Protein 6E0K (pdb70)

Nearest PDB structures (foldseek):
  6e0l-assembly1_A  TM=9.953E-01  e=1.368E-58  Rhodothermus marinus SG0.5JP17-172
  7x4t-assembly2_A  TM=8.464E-01  e=1.627E-25  Legionella pneumophila
  7x4q-assembly1_A  TM=8.504E-01  e=5.720E-25  Legionella pneumophila
  7x4f-assembly1_A  TM=8.899E-01  e=1.054E-23  Legionella pneumophila
  7x4q-assembly2_B  TM=8.382E-01  e=1.348E-24  Legionella pneumophila

InterPro domains:
  IPR002934 Polymerase, nucleotidyl transferase domain [PF01909] (35-72)
  IPR006116 2-5OAS/ClassI-CCAase, nucleotidyltransferase domain [cd05400] (17-174)
  IPR043519 Nucleotidyltransferase superfamily [G3DSA:3.30.460.10] (14-149)
  IPR043519 Nucleotidyltransferase superfamily [SSF81301] (18-76)
  IPR058909 cGAS/DncV-like nucleotidyltransferase, C-terminal helical domain [PF26305] (173-283)

Organism: Rhodothermus marinus (strain SG0.5JP17-172) (NCBI:txid762570)

Foldseek 3Di:
DDDQVLLLLLLDFADCPLLVVVQVVLVVLQVVADDDQARWDKDFFPCSLQRQHRHHADATEMETEGESDEAEDDDPVQCVVVVHDDDPQDLVNQVVRSQVSLCVRQNPVQWDDDQQFIWGPDPRHIYTYGRWYKYWYADDDHDDPPHTQIWIWDAGVVVRDIDTDRRVLLNVLSVVLCVVLVNQLSSLLSSLVSVVVVVVVVPPDPVLDPSQLSSQLQSPFDSVLGDDGSVSNLCSSLVDSVVDDQQQRAGSSRPHRQDDDDPVHDHVVSVVSSSVSSVCVVVVPPDDDDDPVVD

Solvent-accessible surface area: 15587 Å² total; per-residue (Å²): 84,0,59,59,66,29,0,71,124,21,5,94,71,13,75,28,97,56,1,121,79,0,27,81,13,0,103,30,1,2,71,164,45,188,33,69,96,27,118,9,56,10,25,13,39,28,28,14,70,3,42,0,2,40,145,28,82,45,74,0,49,0,0,0,1,0,56,67,32,46,57,39,71,15,80,65,74,26,81,159,136,41,62,53,141,182,38,109,17,62,23,99,59,0,27,31,10,0,37,122,2,0,42,110,95,34,28,77,99,86,19,121,156,30,190,80,14,0,69,0,57,18,124,101,18,42,3,29,0,13,3,0,3,13,32,42,62,11,38,103,122,178,117,75,98,118,68,64,70,53,5,0,1,8,58,0,92,75,82,113,76,116,17,48,50,12,13,73,33,16,81,101,34,0,32,55,20,24,126,135,5,125,116,56,0,11,27,0,0,25,0,0,5,30,0,23,37,66,23,32,138,121,67,18,38,152,63,0,1,50,45,93,30,0,8,0,0,0,59,38,1,49,56,100,62,11,20,67,52,19,74,85,0,3,36,43,0,4,58,69,0,85,179,15,102,1,58,174,15,101,4,0,5,34,32,55,65,0,18,29,172,140,117,86,41,13,44,67,117,72,0,68,44,0,3,121,69,0,39,96,14,38,87,29,68,81,118,77,101,102,102,132,146,143,193

Radius of gyration: 21.85 Å; Cα contacts (8 Å, |Δi|>4): 453; chains: 1; bounding box: 70×42×57 Å

Structure (mmCIF, N/CA/C/O backbone):
data_6E0K
#
_entry.id   6E0K
#
_cell.length_a   52.530
_cell.length_b   66.330
_cell.length_c   89.213
_cell.angle_alpha   90.00
_cell.angle_beta   90.00
_cell.angle_gamma   90.00
#
_symmetry.space_group_name_H-M   'P 21 21 21'
#
loop_
_entity.id
_entity.type
_entity.pdbx_description
1 polymer 'cGAS/DncV-like nucleotidyltransferase in E. coli homolog'
2 water water
#
loop_
_atom_site.group_PDB
_atom_site.id
_atom_site.type_symbol
_atom_site.label_atom_id
_atom_site.label_alt_id
_atom_site.label_comp_id
_atom_site.label_asym_id
_atom_site.label_entity_id
_atom_site.label_seq_id
_atom_site.pdbx_PDB_ins_code
_atom_site.Cartn_x
_atom_site.Cartn_y
_atom_site.Cartn_z
_atom_site.occupancy
_atom_site.B_iso_or_equiv
_atom_site.auth_seq_id
_atom_site.auth_comp_id
_atom_site.auth_asym_id
_atom_site.auth_atom_id
_atom_site.pdbx_PDB_model_num
ATOM 1 N N . PRO A 1 2 ? -2.330 23.671 39.626 1.00 20.98 2 PRO A N 1
ATOM 2 C CA . PRO A 1 2 ? -0.986 23.262 40.042 1.00 17.32 2 PRO A CA 1
ATOM 3 C C . PRO A 1 2 ? 0.107 24.002 39.284 1.00 18.23 2 PRO A C 1
ATOM 4 O O . PRO A 1 2 ? -0.179 24.544 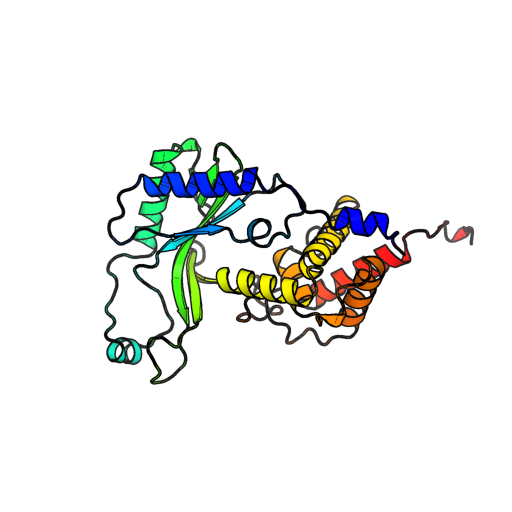38.217 1.00 21.18 2 PRO A O 1
ATOM 8 N N . VAL A 1 3 ? 1.322 24.029 39.830 1.00 17.73 3 VAL A N 1
ATOM 9 C CA . VAL A 1 3 ? 2.462 24.657 39.163 1.00 19.13 3 VAL A CA 1
ATOM 10 C C . VAL A 1 3 ? 3.198 23.603 38.345 1.00 19.69 3 VAL A C 1
ATOM 11 O O . VAL A 1 3 ? 3.496 22.516 38.863 1.00 19.91 3 VAL A O 1
ATOM 15 N N . PRO A 1 4 ? 3.506 23.881 37.076 1.00 18.13 4 PRO A N 1
ATOM 16 C CA . PRO A 1 4 ? 4.262 22.924 36.259 1.00 17.92 4 PRO A CA 1
ATOM 17 C C . PRO A 1 4 ? 5.583 22.528 36.903 1.00 17.86 4 PRO A C 1
ATOM 18 O O . PRO A 1 4 ? 6.261 23.336 37.546 1.00 17.88 4 PRO A O 1
ATOM 22 N N . GLU A 1 5 ? 5.958 21.263 36.690 1.00 17.65 5 GLU A N 1
ATOM 23 C CA . GLU A 1 5 ? 7.197 20.745 37.265 1.00 17.96 5 GLU A CA 1
ATOM 24 C C . GLU A 1 5 ? 8.403 21.560 36.817 1.00 17.09 5 GLU A C 1
ATOM 25 O O . GLU A 1 5 ? 9.296 21.851 37.625 1.00 16.20 5 GLU A O 1
ATOM 31 N N . SER A 1 6 ? 8.447 21.937 35.533 1.00 19.91 6 SER A N 1
ATOM 32 C CA . SER A 1 6 ? 9.583 22.696 35.020 1.00 19.30 6 SER A CA 1
ATOM 33 C C . SER A 1 6 ? 9.708 24.057 35.686 1.00 16.52 6 SER A C 1
ATOM 34 O O . SER A 1 6 ? 10.823 24.580 35.821 1.00 17.91 6 SER A O 1
ATOM 37 N N . GLN A 1 7 ? 8.584 24.671 36.057 1.00 16.09 7 GLN A N 1
ATOM 38 C CA . GLN A 1 7 ? 8.644 25.930 36.787 1.00 15.35 7 GLN A CA 1
ATOM 39 C C . GLN A 1 7 ? 9.201 25.720 38.187 1.00 16.26 7 GLN A C 1
ATOM 40 O O . GLN A 1 7 ? 10.054 26.488 38.643 1.00 15.52 7 GLN A O 1
ATOM 46 N N . LEU A 1 8 ? 8.724 24.692 38.888 1.00 14.44 8 LEU A N 1
ATOM 47 C CA . LEU A 1 8 ? 9.267 24.406 40.209 1.00 12.23 8 LEU A CA 1
ATOM 48 C C . LEU A 1 8 ? 10.747 24.064 40.127 1.00 15.17 8 LEU A C 1
ATOM 49 O O . LEU A 1 8 ? 11.533 24.482 40.985 1.00 13.43 8 LEU A O 1
ATOM 54 N N . GLU A 1 9 ? 11.149 23.326 39.089 1.00 14.82 9 GLU A N 1
ATOM 55 C CA . GLU A 1 9 ? 12.559 22.966 38.959 1.00 16.26 9 GLU A CA 1
ATOM 56 C C . GLU A 1 9 ? 13.423 24.201 38.727 1.00 16.15 9 GLU A C 1
ATOM 57 O O . GLU A 1 9 ? 14.508 24.319 39.306 1.00 13.77 9 GLU A O 1
ATOM 63 N N . ARG A 1 10 ? 12.963 25.139 37.894 1.00 15.37 10 ARG A N 1
ATOM 64 C CA . ARG A 1 10 ? 13.700 26.392 37.732 1.00 15.79 10 ARG A CA 1
ATOM 65 C C . ARG A 1 10 ? 13.832 27.132 39.059 1.00 15.01 10 ARG A C 1
ATOM 66 O O . ARG A 1 10 ? 14.904 27.659 39.391 1.00 16.27 10 ARG A O 1
ATOM 74 N N . TRP A 1 11 ? 12.747 27.181 39.834 1.00 13.18 11 TRP A N 1
ATOM 75 C CA . TRP A 1 11 ? 12.796 27.835 41.132 1.00 13.53 11 TRP A CA 1
ATOM 76 C C . TRP A 1 11 ? 13.748 27.138 42.096 1.00 13.72 11 TRP A C 1
ATOM 77 O O . TRP A 1 11 ? 14.237 27.777 43.036 1.00 14.16 11 TRP A O 1
ATOM 88 N N . SER A 1 12 ? 14.042 25.852 41.879 1.00 12.44 12 SER A N 1
ATOM 89 C CA . SER A 1 12 ? 14.971 25.146 42.755 1.00 12.65 12 SER A CA 1
ATOM 90 C C . SER A 1 12 ? 16.437 25.464 42.471 1.00 15.14 12 SER A C 1
ATOM 91 O O . SER A 1 12 ? 17.299 25.009 43.231 1.00 12.73 12 SER A O 1
ATOM 94 N N . HIS A 1 13 ? 16.748 26.204 41.407 1.00 12.71 13 HIS A N 1
ATOM 95 C CA . HIS A 1 13 ? 18.152 26.431 41.071 1.00 13.71 13 HIS A CA 1
ATOM 96 C C . HIS A 1 13 ? 18.868 27.264 42.129 1.00 13.20 13 HIS A C 1
ATOM 97 O O . HIS A 1 13 ? 18.303 28.179 42.728 1.00 15.29 13 HIS A O 1
ATOM 104 N N . GLN A 1 14 ? 20.147 26.961 42.313 1.00 12.74 14 GLN A N 1
ATOM 105 C CA . GLN A 1 14 ? 20.999 27.729 43.203 1.00 14.75 14 GLN A CA 1
ATOM 106 C C . GLN A 1 14 ? 21.688 28.849 42.434 1.00 14.64 14 GLN A C 1
ATOM 107 O O . GLN A 1 14 ? 22.117 28.663 41.292 1.00 16.35 14 GLN A O 1
ATOM 113 N N . GLY A 1 15 ? 21.782 30.017 43.060 1.00 13.10 15 GLY A N 1
ATOM 114 C CA . GLY A 1 15 ? 22.633 31.061 42.528 1.00 13.28 15 GLY A CA 1
ATOM 115 C C . GLY A 1 15 ? 24.099 30.664 42.555 1.00 14.34 15 GLY A C 1
ATOM 116 O O . GLY A 1 15 ? 24.533 29.768 43.294 1.00 15.60 15 GLY A O 1
ATOM 117 N N . ALA A 1 16 ? 24.881 31.348 41.728 1.00 15.95 16 ALA A N 1
ATOM 118 C CA . ALA A 1 16 ? 26.310 31.082 41.701 1.00 13.58 16 ALA A CA 1
ATOM 119 C C . ALA A 1 16 ? 26.932 31.419 43.050 1.00 14.78 16 ALA A C 1
ATOM 120 O O . ALA A 1 16 ? 26.471 32.317 43.759 1.00 17.75 16 ALA A O 1
ATOM 122 N N . THR A 1 17 ? 27.994 30.689 43.403 1.00 13.91 17 THR A N 1
ATOM 123 C CA . THR A 1 17 ? 28.672 30.901 44.679 1.00 11.85 17 THR A CA 1
ATOM 124 C C . THR A 1 17 ? 30.137 31.281 44.544 1.00 11.67 17 THR A C 1
ATOM 125 O O . THR A 1 17 ? 30.792 31.475 45.571 1.00 14.77 17 THR A O 1
ATOM 129 N N . THR A 1 18 ? 30.673 31.380 43.324 1.00 13.08 18 THR A N 1
ATOM 130 C CA . THR A 1 18 ? 32.103 31.638 43.156 1.00 12.58 18 THR A CA 1
ATOM 131 C C . THR A 1 18 ? 32.506 32.969 43.774 1.00 14.86 18 THR A C 1
ATOM 132 O O . THR A 1 18 ? 33.516 33.063 44.480 1.00 15.24 18 THR A O 1
ATOM 136 N N . THR A 1 19 ? 31.726 34.015 43.520 1.00 12.60 19 THR A N 1
ATOM 137 C CA . THR A 1 19 ? 32.089 35.331 44.021 1.00 11.72 19 THR A CA 1
ATOM 138 C C . THR A 1 19 ? 31.927 35.408 45.537 1.00 13.89 19 THR A C 1
ATOM 139 O O . THR A 1 19 ? 32.735 36.063 46.215 1.00 13.79 19 THR A O 1
ATOM 143 N N . ALA A 1 20 ? 30.928 34.711 46.096 1.00 12.29 20 ALA A N 1
ATOM 144 C CA . ALA A 1 20 ? 30.778 34.664 47.549 1.00 10.64 20 ALA A CA 1
ATOM 145 C C . ALA A 1 20 ? 31.951 33.946 48.203 1.00 13.19 20 ALA A C 1
ATOM 146 O O . ALA A 1 20 ? 32.468 34.395 49.233 1.00 12.88 20 ALA A O 1
ATOM 148 N N . LYS A 1 21 ? 32.406 32.844 47.604 1.00 13.05 21 LYS A N 1
ATOM 149 C CA . LYS A 1 21 ? 33.567 32.147 48.148 1.00 12.89 21 LYS A CA 1
ATOM 150 C C . LYS A 1 21 ? 34.812 33.029 48.119 1.00 11.97 21 LYS A C 1
ATOM 151 O O . LYS A 1 21 ? 35.582 33.054 49.084 1.00 13.51 21 LYS A O 1
ATOM 157 N N . LYS A 1 22 ? 35.002 33.793 47.047 1.00 12.12 22 LYS A N 1
ATOM 158 C CA . LYS A 1 22 ? 36.152 34.691 46.987 1.00 11.39 22 LYS A CA 1
ATOM 159 C C . LYS A 1 22 ? 36.029 35.822 47.991 1.00 13.37 22 LYS A C 1
ATOM 160 O O . LYS A 1 22 ? 37.052 36.311 48.491 1.00 12.18 22 LYS A O 1
ATOM 166 N N . THR A 1 23 ? 34.800 36.256 48.289 1.00 11.80 23 THR A N 1
ATOM 167 C CA . THR A 1 23 ? 34.603 37.256 49.337 1.00 10.94 23 THR A CA 1
ATOM 168 C C . THR A 1 23 ? 35.074 36.715 50.677 1.00 14.71 23 THR A C 1
ATOM 169 O O . THR A 1 23 ? 35.782 37.395 51.434 1.00 11.67 23 THR A O 1
ATOM 173 N N . HIS A 1 24 ? 34.694 35.474 50.977 1.00 14.04 24 HIS A N 1
ATOM 174 C CA . HIS A 1 24 ? 35.160 34.798 52.184 1.00 14.23 24 HIS A CA 1
ATOM 175 C C . HIS A 1 24 ? 36.687 34.734 52.224 1.00 13.17 24 HIS A C 1
ATOM 176 O O . HIS A 1 24 ? 37.320 35.094 53.234 1.00 13.69 24 HIS A O 1
ATOM 183 N N . GLU A 1 25 ? 37.297 34.301 51.117 1.00 12.69 25 GLU A N 1
ATOM 184 C CA . GLU A 1 25 ? 38.750 34.186 51.064 1.00 13.22 25 GLU A CA 1
ATOM 185 C C . GLU A 1 25 ? 39.411 35.547 51.204 1.00 13.77 25 GLU A C 1
ATOM 186 O O . GLU A 1 25 ? 40.478 35.657 51.810 1.00 14.02 25 GLU A O 1
ATOM 192 N N . SER A 1 26 ? 38.768 36.598 50.690 1.00 11.60 26 SER A N 1
ATOM 193 C CA . SER A 1 26 ? 39.306 37.950 50.848 1.00 13.05 26 SER A CA 1
ATOM 194 C C . SER A 1 26 ? 39.327 38.389 52.311 1.00 11.65 26 SER A C 1
ATOM 195 O O . SER A 1 26 ? 40.348 38.893 52.796 1.00 13.21 26 SER A O 1
ATOM 198 N N . ILE A 1 27 ? 38.202 38.241 53.023 1.00 11.32 27 ILE A N 1
ATOM 199 C CA . ILE A 1 27 ? 38.181 38.577 54.449 1.00 11.31 27 ILE A CA 1
ATOM 200 C C . ILE A 1 27 ? 39.243 37.781 55.199 1.00 13.09 27 ILE A C 1
ATOM 201 O O . ILE A 1 27 ? 39.967 38.323 56.049 1.00 13.51 27 ILE A O 1
ATOM 206 N N . ARG A 1 28 ? 39.347 36.482 54.902 1.00 12.19 28 ARG A N 1
ATOM 207 C CA . ARG A 1 28 ? 40.349 35.652 55.566 1.00 12.17 28 ARG A CA 1
ATOM 208 C C . ARG A 1 28 ? 41.750 36.179 55.305 1.00 12.58 28 ARG A C 1
ATOM 209 O O . ARG A 1 28 ? 42.585 36.239 56.215 1.00 13.39 28 ARG A O 1
ATOM 217 N N . ALA A 1 29 ? 42.028 36.574 54.062 1.00 12.77 29 ALA A N 1
ATOM 218 C CA . ALA A 1 29 ? 43.352 37.077 53.736 1.00 13.49 29 ALA A CA 1
ATOM 219 C C . ALA A 1 29 ? 43.644 38.391 54.453 1.00 13.07 29 ALA A C 1
ATOM 220 O O . ALA A 1 29 ? 44.781 38.639 54.868 1.00 14.69 29 ALA A O 1
ATOM 222 N N . ALA A 1 30 ? 42.629 39.247 54.605 1.00 14.57 30 ALA A N 1
ATOM 223 C CA . ALA A 1 30 ? 42.809 40.486 55.355 1.00 15.81 30 ALA A CA 1
ATOM 224 C C . ALA A 1 30 ? 43.217 40.190 56.795 1.00 13.06 30 ALA A C 1
ATOM 225 O O . ALA A 1 30 ? 44.140 40.807 57.341 1.00 17.58 30 ALA A O 1
ATOM 227 N N . LEU A 1 31 ? 42.548 39.228 57.423 1.00 13.13 31 LEU A N 1
ATOM 228 C CA . LEU A 1 31 ? 42.857 38.938 58.820 1.00 14.32 31 LEU A CA 1
ATOM 229 C C . LEU A 1 31 ? 44.196 38.224 58.970 1.00 16.26 31 LEU A C 1
ATOM 230 O O . LEU A 1 31 ? 44.861 38.370 60.007 1.00 15.97 31 LEU A O 1
ATOM 235 N N . ASP A 1 32 ? 44.620 37.473 57.947 1.00 14.47 32 ASP A N 1
ATOM 236 C CA . ASP A 1 32 ? 45.928 36.820 57.999 1.00 14.38 32 ASP A CA 1
ATOM 237 C C . ASP A 1 32 ? 47.063 37.829 58.080 1.00 16.99 32 ASP A C 1
ATOM 238 O O . ASP A 1 32 ? 48.147 37.505 58.585 1.00 20.55 32 ASP A O 1
ATOM 243 N N . ARG A 1 33 ? 46.854 39.045 57.578 1.00 16.52 33 ARG A N 1
ATOM 244 C CA . ARG A 1 33 ? 47.918 40.043 57.582 1.00 18.80 33 ARG A CA 1
ATOM 245 C C . ARG A 1 33 ? 48.086 40.763 58.916 1.00 21.65 33 ARG A C 1
ATOM 246 O O . ARG A 1 33 ? 49.100 41.443 59.108 1.00 25.38 33 ARG A O 1
ATOM 254 N N . TYR A 1 34 ? 47.155 40.601 59.845 1.00 19.52 34 TYR A N 1
ATOM 255 C CA . TYR A 1 34 ? 47.167 41.306 61.116 1.00 16.53 34 TYR A CA 1
ATOM 256 C C . TYR A 1 34 ? 47.909 40.496 62.175 1.00 20.28 34 TYR A C 1
ATOM 257 O O . TYR A 1 34 ? 47.955 39.263 62.122 1.00 24.29 34 TYR A O 1
ATOM 266 N N . LYS A 1 35 ? 48.504 41.200 63.138 1.00 20.99 35 LYS A N 1
ATOM 267 C CA . LYS A 1 35 ? 49.189 40.548 64.250 1.00 24.88 35 LYS A CA 1
ATOM 268 C C . LYS A 1 35 ? 48.212 40.456 65.417 1.00 26.62 35 LYS A C 1
ATOM 269 O O . LYS A 1 35 ? 47.842 41.474 66.012 1.00 27.78 35 LYS A O 1
ATOM 275 N N . TRP A 1 36 ? 47.803 39.236 65.747 1.00 20.94 36 TRP A N 1
ATOM 276 C CA . TRP A 1 36 ? 46.747 39.026 66.730 1.00 20.30 36 TRP A CA 1
ATOM 277 C C . TRP A 1 36 ? 47.340 38.905 68.125 1.00 24.74 36 TRP A C 1
ATOM 278 O O . TRP A 1 36 ? 48.200 38.043 68.349 1.00 26.45 36 TRP A O 1
ATOM 289 N N . PRO A 1 37 ? 46.925 39.726 69.074 1.00 24.73 37 PRO A N 1
ATOM 290 C CA . PRO A 1 37 ? 47.585 39.696 70.384 1.00 22.94 37 PRO A CA 1
ATOM 291 C C . PRO A 1 37 ? 47.160 38.523 71.255 1.00 26.12 37 PRO A C 1
ATOM 292 O O . PRO A 1 37 ? 47.909 38.119 72.150 1.00 30.90 37 PRO A O 1
ATOM 296 N N . LYS A 1 38 ? 45.974 37.968 71.023 1.00 23.54 38 LYS A N 1
ATOM 297 C CA . LYS A 1 38 ? 45.425 36.989 71.959 1.00 23.55 38 LYS A CA 1
ATOM 298 C C . LYS A 1 38 ? 44.690 35.888 71.218 1.00 24.64 38 LYS A C 1
ATOM 299 O O . LYS A 1 38 ? 43.650 35.398 71.666 1.00 34.61 38 LYS A O 1
ATOM 305 N N . GLY A 1 39 ? 45.215 35.476 70.081 1.00 20.94 39 GLY A N 1
ATOM 306 C CA . GLY A 1 39 ? 44.537 34.412 69.371 1.00 23.41 39 GLY A CA 1
ATOM 307 C C . GLY A 1 39 ? 44.054 34.905 68.022 1.00 18.88 39 GLY A C 1
ATOM 308 O O . GLY A 1 39 ? 43.488 35.999 67.892 1.00 17.31 39 GLY A O 1
ATOM 309 N N . LYS A 1 40 ? 44.268 34.104 67.028 1.00 20.40 40 LYS A N 1
ATOM 310 C CA . LYS A 1 40 ? 43.826 34.428 65.684 1.00 20.34 40 LYS A CA 1
ATOM 311 C C . LYS A 1 40 ? 42.435 33.854 65.454 1.00 17.13 40 LYS A C 1
ATOM 312 O O . LYS A 1 40 ? 42.222 32.660 65.693 1.00 18.92 40 LYS A O 1
ATOM 318 N N . PRO A 1 41 ? 41.466 34.647 65.013 1.00 15.80 41 PRO A N 1
ATOM 319 C CA . PRO A 1 41 ? 40.104 34.131 64.882 1.00 14.71 41 PRO A CA 1
ATOM 320 C C . PRO A 1 41 ? 39.948 33.258 63.650 1.00 14.57 41 PRO A C 1
ATOM 321 O O . PRO A 1 41 ? 40.730 33.321 62.696 1.00 17.45 41 PRO A O 1
ATOM 325 N N . GLU A 1 42 ? 38.918 32.423 63.688 1.00 15.01 42 GLU A N 1
ATOM 326 C CA . GLU A 1 42 ? 38.546 31.707 62.478 1.00 16.02 42 GLU A CA 1
ATOM 327 C C . GLU A 1 42 ? 37.557 32.543 61.681 1.00 16.61 42 GLU A C 1
ATOM 328 O O . GLU A 1 42 ? 36.873 33.426 62.213 1.00 15.78 42 GLU A O 1
ATOM 334 N N . VAL A 1 43 ? 37.508 32.279 60.378 1.00 14.77 43 VAL A N 1
ATOM 335 C CA . VAL A 1 43 ? 36.649 33.013 59.467 1.00 13.01 43 VAL A CA 1
ATOM 336 C C . VAL A 1 43 ? 35.867 31.981 58.678 1.00 15.27 43 VAL A C 1
ATOM 337 O O . VAL A 1 43 ? 36.466 31.148 57.984 1.00 16.69 43 VAL A O 1
ATOM 341 N N . TYR A 1 44 ? 34.543 32.017 58.787 1.00 13.13 44 TYR A N 1
ATOM 342 C CA . TYR A 1 44 ? 33.721 31.072 58.051 1.00 12.39 44 TYR A CA 1
ATOM 343 C C . TYR A 1 44 ? 32.439 31.746 57.589 1.00 14.59 44 TYR A C 1
ATOM 344 O O . TYR A 1 44 ? 32.085 32.838 58.036 1.00 14.37 44 TYR A O 1
ATOM 353 N N . LEU A 1 45 ? 31.758 31.103 56.637 1.00 14.70 45 LEU A N 1
ATOM 354 C CA . LEU A 1 45 ? 30.509 31.641 56.135 1.00 14.20 45 LEU A CA 1
ATOM 355 C C . LEU A 1 45 ? 29.331 31.073 56.897 1.00 13.52 45 LEU A C 1
ATOM 356 O O . LEU A 1 45 ? 29.378 29.951 57.400 1.00 14.98 45 LEU A O 1
ATOM 361 N N . GLN A 1 46 ? 28.264 31.858 56.956 1.00 13.93 46 GLN A N 1
ATOM 362 C CA . GLN A 1 46 ? 26.980 31.361 57.412 1.00 17.83 46 GLN A CA 1
ATOM 363 C C . GLN A 1 46 ? 25.942 31.807 56.396 1.00 15.83 46 GLN A C 1
ATOM 364 O O . GLN A 1 46 ? 26.295 32.305 55.312 1.00 16.68 46 GLN A O 1
ATOM 370 N N . GLY A 1 47 ? 24.665 31.616 56.714 1.00 17.69 47 GLY A N 1
ATOM 371 C CA . GLY A 1 47 ? 23.689 32.175 55.801 1.00 16.86 47 GLY A CA 1
ATOM 372 C C . GLY A 1 47 ? 23.510 31.331 54.553 1.00 12.45 47 GLY A C 1
ATOM 373 O O . GLY A 1 47 ? 23.958 30.187 54.457 1.00 14.26 47 GLY A O 1
ATOM 374 N N . SER A 1 48 ? 22.856 31.945 53.570 1.00 13.02 48 SER A N 1
ATOM 375 C CA . SER A 1 48 ? 22.379 31.182 52.421 1.00 10.94 48 SER A CA 1
ATOM 376 C C . SER A 1 48 ? 23.532 30.588 51.616 1.00 14.08 48 SER A C 1
ATOM 377 O O . SER A 1 48 ? 23.460 29.430 51.191 1.00 12.61 48 SER A O 1
ATOM 380 N N . TYR A 1 49 ? 24.615 31.344 51.405 1.00 13.41 49 TYR A N 1
ATOM 381 C CA . TYR A 1 49 ? 25.704 30.793 50.600 1.00 12.68 49 TYR A CA 1
ATOM 382 C C . TYR A 1 49 ? 26.318 29.571 51.276 1.00 11.82 49 TYR A C 1
ATOM 383 O O . TYR A 1 49 ? 26.586 28.550 50.631 1.00 14.55 49 TYR A O 1
ATOM 392 N N . LYS A 1 50 ? 26.557 29.667 52.586 1.00 12.38 50 LYS A N 1
ATOM 393 C CA . LYS A 1 50 ? 27.123 28.545 53.319 1.00 12.13 50 LYS A CA 1
ATOM 394 C C . LYS A 1 50 ? 26.225 27.329 53.225 1.00 12.24 50 LYS A C 1
ATOM 395 O O . LYS A 1 50 ? 26.703 26.197 53.055 1.00 13.41 50 LYS A O 1
ATOM 401 N N . ASN A 1 51 ? 24.922 27.545 53.327 1.00 11.00 51 ASN A N 1
ATOM 402 C CA . ASN A 1 51 ? 23.973 26.449 53.415 1.00 12.95 51 ASN A CA 1
ATOM 403 C C . ASN A 1 51 ? 23.440 26.029 52.063 1.00 13.49 51 ASN A C 1
ATOM 404 O O . ASN A 1 51 ? 22.532 25.189 52.002 1.00 13.96 51 ASN A O 1
ATOM 409 N N . SER A 1 52 ? 24.021 26.566 50.985 1.00 12.26 52 SER A N 1
ATOM 410 C CA . SER A 1 52 ? 23.636 26.250 49.612 1.00 12.16 52 SER A CA 1
ATOM 411 C C . SER A 1 52 ? 22.171 26.543 49.350 1.00 15.64 52 SER A C 1
ATOM 412 O O . SER A 1 52 ? 21.551 25.894 48.510 1.00 13.48 52 SER A O 1
ATOM 415 N N . THR A 1 53 ? 21.603 27.530 50.034 1.00 11.71 53 THR A N 1
ATOM 416 C CA . THR A 1 53 ? 20.219 27.908 49.790 1.00 12.79 53 THR A CA 1
ATOM 417 C C . THR A 1 53 ? 20.095 29.281 49.155 1.00 12.64 53 THR A C 1
ATOM 418 O O . THR A 1 53 ? 18.985 29.819 49.086 1.00 13.15 53 THR A O 1
ATOM 422 N N . ASN A 1 54 ? 21.191 29.844 48.644 1.00 11.38 54 ASN A N 1
ATOM 423 C CA . ASN A 1 54 ? 21.116 31.135 47.969 1.00 12.97 54 ASN A CA 1
ATOM 424 C C . ASN A 1 54 ? 20.398 31.007 46.623 1.00 12.76 54 ASN A C 1
ATOM 425 O O . ASN A 1 54 ? 20.692 30.106 45.828 1.00 12.33 54 ASN A O 1
ATOM 430 N N . ILE A 1 55 ? 19.424 31.889 46.384 1.00 11.70 55 ILE A N 1
ATOM 431 C CA . ILE A 1 55 ? 18.713 31.884 45.104 1.00 11.94 55 ILE A CA 1
ATOM 432 C C . ILE A 1 55 ? 19.273 32.907 44.129 1.00 12.92 55 ILE A C 1
ATOM 433 O O . ILE A 1 55 ? 18.888 32.899 42.947 1.00 16.14 55 ILE A O 1
ATOM 438 N N . ARG A 1 56 ? 20.186 33.770 44.572 1.00 14.94 56 ARG A N 1
ATOM 439 C CA . ARG A 1 56 ? 20.917 34.670 43.690 1.00 15.32 56 ARG A CA 1
ATOM 440 C C . ARG A 1 56 ? 22.410 34.479 43.910 1.00 13.34 56 ARG A C 1
ATOM 441 O O . ARG A 1 56 ? 22.847 33.835 44.872 1.00 15.28 56 ARG A O 1
ATOM 449 N N . GLY A 1 57 ? 23.195 35.067 43.009 1.00 15.68 57 GLY A N 1
ATOM 450 C CA . GLY A 1 57 ? 24.635 35.087 43.160 1.00 13.94 57 GLY A CA 1
ATOM 451 C C . GLY A 1 57 ? 25.198 36.430 43.542 1.00 15.19 57 GLY A C 1
ATOM 452 O O . GLY A 1 57 ? 26.434 36.575 43.575 1.00 16.81 57 GLY A O 1
ATOM 453 N N . ASP A 1 58 ? 24.364 37.429 43.826 1.00 16.03 58 ASP A N 1
ATOM 454 C CA . ASP A 1 58 ? 24.825 38.793 44.053 1.00 17.11 58 ASP A CA 1
ATOM 455 C C . ASP A 1 58 ? 24.359 39.358 45.387 1.00 18.78 58 ASP A C 1
ATOM 456 O O . ASP A 1 58 ? 24.453 40.575 45.601 1.00 19.77 58 ASP A O 1
ATOM 461 N N . SER A 1 59 ? 23.873 38.517 46.292 1.00 16.02 59 SER A N 1
ATOM 462 C CA . SER A 1 59 ? 23.482 39.020 47.597 1.00 17.69 59 SER A CA 1
ATOM 463 C C . SER A 1 59 ? 24.711 39.167 48.487 1.00 15.95 59 SER A C 1
ATOM 464 O O . SER A 1 59 ? 25.762 38.576 48.231 1.00 16.29 59 SER A O 1
ATOM 467 N N . ASP A 1 60 ? 24.572 39.972 49.542 1.00 16.55 60 ASP A N 1
ATOM 468 C CA . ASP A 1 60 ? 25.684 40.189 50.458 1.00 15.48 60 ASP A CA 1
ATOM 469 C C . ASP A 1 60 ? 26.090 38.874 51.111 1.00 13.00 60 ASP A C 1
ATOM 470 O O . ASP A 1 60 ? 25.280 37.970 51.313 1.00 15.45 60 ASP A O 1
ATOM 475 N N . VAL A 1 61 ? 27.363 38.766 51.447 1.00 12.56 61 VAL A N 1
ATOM 476 C CA . VAL A 1 61 ? 27.920 37.538 52.004 1.00 11.30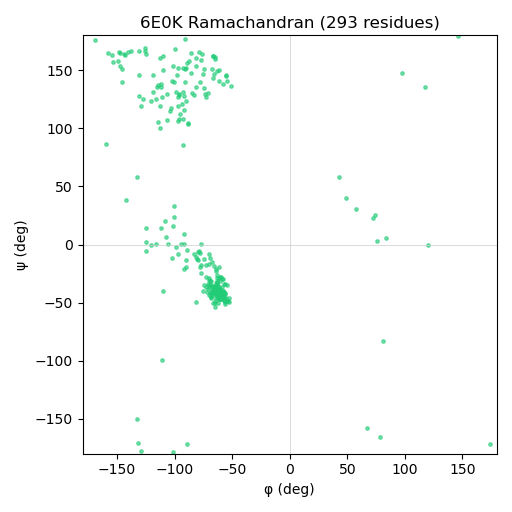 61 VAL A CA 1
ATOM 477 C C . VAL A 1 61 ? 27.949 37.643 53.523 1.00 13.42 61 VAL A C 1
ATOM 478 O O . VAL A 1 61 ? 28.472 38.619 54.076 1.00 15.59 61 VAL A O 1
ATOM 482 N N . ASP A 1 62 ? 27.424 36.623 54.197 1.00 12.08 62 ASP A N 1
ATOM 483 C CA . ASP A 1 62 ? 27.399 36.589 55.660 1.00 11.91 62 ASP A CA 1
ATOM 484 C C . ASP A 1 62 ? 28.640 35.866 56.177 1.00 13.58 62 ASP A C 1
ATOM 485 O O . ASP A 1 62 ? 28.753 34.638 56.060 1.00 15.26 62 ASP A O 1
ATOM 490 N N . VAL A 1 63 ? 29.570 36.626 56.760 1.00 11.19 63 VAL A N 1
ATOM 491 C CA . VAL A 1 63 ? 30.854 36.114 57.215 1.00 10.88 63 VAL A CA 1
ATOM 492 C C . VAL A 1 63 ? 30.884 36.154 58.734 1.00 12.86 63 VAL A C 1
ATOM 493 O O . VAL A 1 63 ? 30.442 37.132 59.342 1.00 15.97 63 VAL A O 1
ATOM 497 N N . VAL A 1 64 ? 31.415 35.098 59.341 1.00 10.73 64 VAL A N 1
ATOM 498 C CA . VA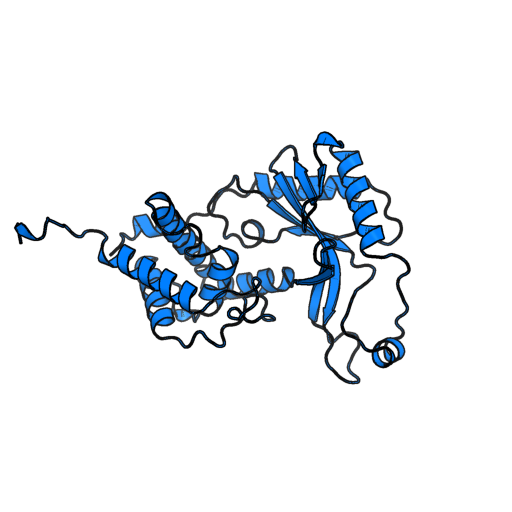L A 1 64 ? 31.601 35.027 60.788 1.00 11.09 64 VAL A CA 1
ATOM 499 C C . VAL A 1 64 ? 33.096 35.080 61.092 1.00 11.90 64 VAL A C 1
ATOM 500 O O . VAL A 1 64 ? 33.873 34.288 60.551 1.00 12.78 64 VAL A O 1
ATOM 504 N N . VAL A 1 65 ? 33.492 36.004 61.962 1.00 11.62 65 VAL A N 1
ATOM 505 C CA . VAL A 1 65 ? 34.868 36.122 62.431 1.00 11.04 65 VAL A CA 1
ATOM 506 C C . VAL A 1 65 ? 34.836 35.794 63.919 1.00 13.72 65 VAL A C 1
ATOM 507 O O . VAL A 1 65 ? 34.328 36.585 64.725 1.00 13.09 65 VAL A O 1
ATOM 511 N N . GLN A 1 66 ? 35.317 34.608 64.284 1.00 10.93 66 GLN A N 1
ATOM 512 C CA . GLN A 1 66 ? 35.053 34.033 65.603 1.00 10.88 66 GLN A CA 1
ATOM 513 C C . GLN A 1 66 ? 36.354 33.783 66.352 1.00 12.64 66 GLN A C 1
ATOM 514 O O . GLN A 1 66 ? 37.230 33.053 65.870 1.00 13.91 66 GLN A O 1
ATOM 520 N N . LEU A 1 67 ? 36.471 34.374 67.542 1.00 11.14 67 LEU A N 1
ATOM 521 C CA . LEU A 1 67 ? 37.625 34.141 68.400 1.00 11.78 67 LEU A CA 1
ATOM 522 C C . LEU A 1 67 ? 37.407 32.863 69.194 1.00 13.38 67 LEU A C 1
ATOM 523 O O . LEU A 1 67 ? 36.359 32.694 69.826 1.00 13.41 67 LEU A O 1
ATOM 528 N N . ASN A 1 68 ? 38.388 31.956 69.155 1.00 14.23 68 ASN A N 1
ATOM 529 C CA . ASN A 1 68 ? 38.287 30.675 69.847 1.00 13.39 68 ASN A CA 1
ATOM 530 C C . ASN A 1 68 ? 39.316 30.481 70.945 1.00 15.90 68 ASN A C 1
ATOM 531 O O . ASN A 1 68 ? 39.313 29.427 71.592 1.00 20.97 68 ASN A O 1
ATOM 536 N N . SER A 1 69 ? 40.188 31.454 71.184 1.00 14.14 69 SER A N 1
ATOM 537 C CA . SER A 1 69 ? 41.178 31.284 72.239 1.00 14.03 69 SER A CA 1
ATOM 538 C C . SER A 1 69 ? 40.573 31.482 73.616 1.00 20.53 69 SER A C 1
ATOM 539 O O . SER A 1 69 ? 41.167 31.076 74.619 1.00 21.25 69 SER A O 1
ATOM 542 N N . VAL A 1 70 ? 39.412 32.114 73.685 1.00 14.25 70 VAL A N 1
ATOM 543 C CA . VAL A 1 70 ? 38.667 32.286 74.919 1.00 15.93 70 VAL A CA 1
ATOM 544 C C . VAL A 1 70 ? 37.210 32.031 74.575 1.00 15.62 70 VAL A C 1
ATOM 545 O O . VAL A 1 70 ? 36.830 31.977 73.402 1.00 17.14 70 VAL A O 1
ATOM 549 N N . PHE A 1 71 ? 36.391 31.860 75.609 1.00 16.03 71 PHE A N 1
ATOM 550 C CA . PHE A 1 71 ? 34.983 31.571 75.381 1.00 12.20 71 PHE A CA 1
ATOM 551 C C . PHE A 1 71 ? 34.119 32.209 76.453 1.00 15.27 71 PHE A C 1
ATOM 552 O O . PHE A 1 71 ? 34.461 32.201 77.637 1.00 14.92 71 PHE A O 1
ATOM 560 N N . MET A 1 72 ? 32.986 32.745 76.024 1.00 12.60 72 MET A N 1
ATOM 561 C CA . MET A 1 72 ? 31.926 33.108 76.942 1.00 12.40 72 MET A CA 1
ATOM 562 C C . MET A 1 72 ? 31.072 31.869 77.194 1.00 12.49 72 MET A C 1
ATOM 563 O O . MET A 1 72 ? 31.188 30.859 76.497 1.00 13.69 72 MET A O 1
ATOM 568 N N . ASN A 1 73 ? 30.246 31.915 78.228 1.00 13.61 73 ASN A N 1
ATOM 569 C CA . ASN A 1 73 ? 29.615 30.677 78.674 1.00 11.97 73 ASN A CA 1
ATOM 570 C C . ASN A 1 73 ? 28.524 30.997 79.680 1.00 12.71 73 ASN A C 1
ATOM 571 O O . ASN A 1 73 ? 28.340 32.147 80.085 1.00 14.96 73 ASN A O 1
ATOM 576 N N . ASN A 1 74 ? 27.811 29.950 80.093 1.00 10.35 74 ASN A N 1
ATOM 577 C CA . ASN A 1 74 ? 26.758 30.040 81.095 1.00 11.61 74 ASN A CA 1
ATOM 578 C C . ASN A 1 74 ? 27.159 29.418 82.426 1.00 13.26 74 ASN A C 1
ATOM 579 O O . ASN A 1 74 ? 26.283 29.080 83.228 1.00 12.64 74 ASN A O 1
ATOM 584 N N . LEU A 1 75 ? 28.454 29.259 82.675 1.00 13.14 75 LEU A N 1
ATOM 585 C CA . LEU A 1 75 ? 28.919 28.607 83.888 1.00 11.87 75 LEU A CA 1
ATOM 586 C C . LEU A 1 75 ? 28.784 29.507 85.105 1.00 10.83 75 LEU A C 1
ATOM 587 O O . LEU A 1 75 ? 28.953 30.730 85.024 1.00 13.92 75 LEU A O 1
ATOM 592 N N . THR A 1 76 ? 28.511 28.880 86.253 1.00 11.63 76 THR A N 1
ATOM 593 C CA . THR A 1 76 ? 28.606 29.563 87.527 1.00 10.41 76 THR A CA 1
ATOM 594 C C . THR A 1 76 ? 30.062 29.648 87.954 1.00 11.97 76 THR A C 1
ATOM 595 O O . THR A 1 76 ? 30.938 28.975 87.407 1.00 12.96 76 THR A O 1
ATOM 599 N N . ALA A 1 77 ? 30.316 30.496 88.945 1.00 12.98 77 ALA A N 1
ATOM 600 C CA . ALA A 1 77 ? 31.674 30.618 89.461 1.00 13.42 77 ALA A CA 1
ATOM 601 C C . ALA A 1 77 ? 32.204 29.279 89.957 1.00 14.44 77 ALA A C 1
ATOM 602 O O . ALA A 1 77 ? 33.390 28.964 89.777 1.00 15.00 77 ALA A O 1
ATOM 604 N N . GLU A 1 78 ? 31.351 28.492 90.619 1.00 14.12 78 GLU A N 1
ATOM 605 C CA . GLU A 1 78 ? 31.779 27.191 91.120 1.00 15.97 78 GLU A CA 1
ATOM 606 C C . GLU A 1 78 ? 32.112 26.234 89.981 1.00 14.48 78 GLU A C 1
ATOM 607 O O . GLU A 1 78 ? 33.108 25.494 90.059 1.00 13.56 78 GLU A O 1
ATOM 613 N N . GLN A 1 79 ? 31.309 26.237 88.910 1.00 15.58 79 GLN A N 1
ATOM 614 C CA . GLN A 1 79 ? 31.611 25.355 87.789 1.00 12.26 79 GLN A CA 1
ATOM 615 C C . GLN A 1 79 ? 32.914 25.763 87.124 1.00 13.04 79 GLN A C 1
ATOM 616 O O . GLN A 1 79 ? 33.722 24.902 86.749 1.00 13.74 79 GLN A O 1
ATOM 622 N N . LYS A 1 80 ? 33.141 27.076 86.986 1.00 11.43 80 LYS A N 1
ATOM 623 C CA . LYS A 1 80 ? 34.404 27.549 86.422 1.00 9.78 80 LYS A CA 1
ATOM 624 C C . LYS A 1 80 ? 35.580 27.090 87.268 1.00 11.79 80 LYS A C 1
ATOM 625 O O . LYS A 1 80 ? 36.616 26.669 86.731 1.00 12.63 80 LYS A O 1
ATOM 631 N N . ARG A 1 81 ? 35.433 27.156 88.600 1.00 12.16 81 ARG A N 1
ATOM 632 C CA . ARG A 1 81 ? 36.489 26.696 89.499 1.00 11.75 81 ARG A CA 1
ATOM 633 C C . ARG A 1 81 ? 36.766 25.207 89.311 1.00 11.77 81 ARG A C 1
ATOM 634 O O . ARG A 1 81 ? 37.924 24.790 89.212 1.00 14.33 81 ARG A O 1
ATOM 642 N N . ARG A 1 82 ? 35.713 24.386 89.245 1.00 12.00 82 ARG A N 1
ATOM 643 C CA . ARG A 1 82 ? 35.922 22.946 89.098 1.00 14.17 82 ARG A CA 1
ATOM 644 C C . ARG A 1 82 ? 36.649 22.608 87.800 1.00 12.33 82 ARG A C 1
ATOM 645 O O . ARG A 1 82 ? 37.360 21.601 87.733 1.00 14.71 82 ARG A O 1
ATOM 653 N N . PHE A 1 83 ? 36.481 23.430 86.770 1.00 13.19 83 PHE A N 1
ATOM 654 C CA . PHE A 1 83 ? 37.129 23.212 85.482 1.00 11.17 83 PHE A CA 1
ATOM 655 C C . PHE A 1 83 ? 38.497 23.872 85.381 1.00 12.57 83 PHE A C 1
ATOM 656 O O . PHE A 1 83 ? 39.179 23.696 84.364 1.00 12.55 83 PHE A O 1
ATOM 664 N N . GLY A 1 84 ? 38.920 24.635 86.391 1.00 11.71 84 GLY A N 1
ATOM 665 C CA . GLY A 1 84 ? 40.211 25.296 86.304 1.00 12.40 84 GLY A CA 1
ATOM 666 C C . GLY A 1 84 ? 40.250 26.492 85.373 1.00 11.01 84 GLY A C 1
ATOM 667 O O . GLY A 1 84 ? 41.323 26.862 84.902 1.00 12.60 84 GLY A O 1
ATOM 668 N N . PHE A 1 85 ? 39.111 27.138 85.140 1.00 11.39 85 PHE A N 1
ATOM 669 C CA . PHE A 1 85 ? 39.037 28.268 84.227 1.00 10.55 85 PHE A CA 1
ATOM 670 C C . PHE A 1 85 ? 39.397 29.572 84.926 1.00 11.87 85 PHE A C 1
ATOM 671 O O . PHE A 1 85 ? 39.134 29.769 86.122 1.00 13.25 85 PHE A O 1
ATOM 679 N N . VAL A 1 86 ? 39.997 30.479 84.155 1.00 11.89 86 VAL A N 1
ATOM 680 C CA . VAL A 1 86 ? 40.322 31.823 84.617 1.00 12.01 86 VAL A CA 1
ATOM 681 C C . VAL A 1 86 ? 39.706 32.823 83.652 1.00 11.91 86 VAL A C 1
ATOM 682 O O . VAL A 1 86 ? 39.306 32.486 82.538 1.00 15.43 86 VAL A O 1
ATOM 686 N N . LYS A 1 87 ? 39.670 34.080 84.087 1.00 14.05 87 LYS A N 1
ATOM 687 C CA . LYS A 1 87 ? 39.111 35.153 83.279 1.00 13.69 87 LYS A CA 1
ATOM 688 C C . LYS A 1 87 ? 40.060 35.530 82.143 1.00 15.11 87 LYS A C 1
ATOM 689 O O . LYS A 1 87 ? 41.258 35.722 82.365 1.00 20.70 87 LYS A O 1
ATOM 695 N N . SER A 1 88 ? 39.510 35.682 80.941 1.00 16.81 88 SER A N 1
ATOM 696 C CA . SER A 1 88 ? 40.249 36.291 79.844 1.00 18.21 88 SER A CA 1
ATOM 697 C C . SER A 1 88 ? 40.352 37.785 80.076 1.00 19.35 88 SER A C 1
ATOM 698 O O . SER A 1 88 ? 39.337 38.446 80.318 1.00 24.08 88 SER A O 1
ATOM 701 N N . ASP A 1 89 ? 41.565 38.326 79.976 1.00 17.70 89 ASP A N 1
ATOM 702 C CA . ASP A 1 89 ? 41.689 39.773 80.057 1.00 16.86 89 ASP A CA 1
ATOM 703 C C . ASP A 1 89 ? 41.417 40.441 78.720 1.00 18.25 89 ASP A C 1
ATOM 704 O O . ASP A 1 89 ? 41.295 41.666 78.671 1.00 20.94 89 ASP A O 1
ATOM 709 N N . TYR A 1 90 ? 41.279 39.650 77.662 1.00 14.42 90 TYR A N 1
ATOM 710 C CA . TYR A 1 90 ? 40.983 40.124 76.322 1.00 14.90 90 TYR A CA 1
ATOM 711 C C . TYR A 1 90 ? 39.482 39.988 76.115 1.00 13.87 90 TYR A C 1
ATOM 712 O O . TYR A 1 90 ? 38.933 38.882 76.217 1.00 16.65 90 TYR A O 1
ATOM 721 N N . THR A 1 91 ? 38.819 41.104 75.861 1.00 13.13 91 THR A N 1
ATOM 722 C CA . THR A 1 91 ? 37.363 41.135 75.837 1.00 12.87 91 THR A CA 1
ATOM 723 C C . THR A 1 91 ? 36.829 41.084 74.411 1.00 15.46 91 THR A C 1
ATOM 724 O O . THR A 1 91 ? 37.555 41.280 73.441 1.00 14.37 91 THR A O 1
ATOM 728 N N . TRP A 1 92 ? 35.513 40.860 74.302 1.00 13.58 92 TRP A N 1
ATOM 729 C CA . TRP A 1 92 ? 34.878 40.979 72.994 1.00 14.01 92 TRP A CA 1
ATOM 730 C C . TRP A 1 92 ? 35.105 42.371 72.418 1.00 13.17 92 TRP A C 1
ATOM 731 O O . TRP A 1 92 ? 35.372 42.526 71.218 1.00 14.65 92 TRP A O 1
ATOM 742 N N . ASN A 1 93 ? 35.029 43.393 73.273 1.00 14.08 93 ASN A N 1
ATOM 743 C CA . ASN A 1 93 ? 35.271 44.763 72.845 1.00 14.88 93 ASN A CA 1
ATOM 744 C C . ASN A 1 93 ? 36.685 44.931 72.278 1.00 16.68 93 ASN A C 1
ATOM 745 O O . ASN A 1 93 ? 36.872 45.547 71.219 1.00 16.21 93 ASN A O 1
ATOM 750 N N . ASP A 1 94 ? 37.695 44.379 72.972 1.00 15.02 94 ASP A N 1
ATOM 751 C CA . ASP A 1 94 ? 39.067 44.412 72.469 1.00 15.15 94 ASP A CA 1
ATOM 752 C C . ASP A 1 94 ? 39.170 43.707 71.129 1.00 16.09 94 ASP A C 1
ATOM 753 O O . ASP A 1 94 ? 39.823 44.196 70.197 1.00 15.70 94 ASP A O 1
ATOM 758 N N . PHE A 1 95 ? 38.583 42.514 71.047 1.00 13.30 95 PHE A N 1
ATOM 759 C CA . PHE A 1 95 ? 38.656 41.714 69.833 1.00 13.26 95 PHE A CA 1
ATOM 760 C C . PHE A 1 95 ? 38.019 42.447 68.665 1.00 16.27 95 PHE A C 1
ATOM 761 O O . PHE A 1 95 ? 38.590 42.509 67.573 1.00 14.51 95 PHE A O 1
ATOM 769 N N . TYR A 1 96 ? 36.826 43.008 68.885 1.00 14.92 96 TYR A N 1
ATOM 770 C CA . TYR A 1 96 ? 36.147 43.792 67.861 1.00 16.41 96 TYR A CA 1
ATOM 771 C C . TYR A 1 96 ? 37.058 44.896 67.320 1.00 16.34 96 TYR A C 1
ATOM 772 O O . TYR A 1 96 ? 37.186 45.078 66.101 1.00 14.97 96 TYR A O 1
ATOM 781 N N . SER A 1 97 ? 37.733 45.623 68.219 1.00 15.52 97 SER A N 1
ATOM 782 C CA . SER A 1 97 ? 38.613 46.702 67.769 1.00 16.95 97 SER A CA 1
ATOM 783 C C . SER A 1 97 ? 39.774 46.170 66.936 1.00 16.91 97 SER A C 1
ATOM 784 O O . SER A 1 97 ? 40.200 46.811 65.961 1.00 17.15 97 SER A O 1
ATOM 787 N N . ASP A 1 98 ? 40.285 44.984 67.285 1.00 14.34 98 ASP A N 1
ATOM 788 C CA . ASP A 1 98 ? 41.349 44.393 66.476 1.00 16.26 98 ASP A CA 1
ATOM 789 C C . ASP A 1 98 ? 40.839 43.979 65.101 1.00 14.56 98 ASP A C 1
ATOM 790 O O . ASP A 1 98 ? 41.523 44.196 64.091 1.00 16.64 98 ASP A O 1
ATOM 795 N N . VAL A 1 99 ? 39.660 43.346 65.042 1.00 13.53 99 VAL A N 1
ATOM 796 C CA . VAL A 1 99 ? 39.106 42.953 63.746 1.00 12.81 99 VAL A CA 1
ATOM 797 C C . VAL A 1 99 ? 38.869 44.182 62.879 1.00 15.19 99 VAL A C 1
ATOM 798 O O . VAL A 1 99 ? 39.218 44.198 61.692 1.00 15.63 99 VAL A O 1
ATOM 802 N N . GLU A 1 100 ? 38.277 45.235 63.462 1.00 13.87 100 GLU A N 1
ATOM 803 C CA . GLU A 1 100 ? 38.044 46.465 62.704 1.00 15.54 100 GLU A CA 1
ATOM 804 C C . GLU A 1 100 ? 39.352 47.040 62.166 1.00 16.52 100 GLU A C 1
ATOM 805 O O . GLU A 1 100 ? 39.422 47.447 60.998 1.00 17.97 100 GLU A O 1
ATOM 811 N N . ARG A 1 101 ? 40.403 47.058 62.992 1.00 15.43 101 ARG A N 1
ATOM 812 C CA . ARG A 1 101 ? 41.693 47.569 62.537 1.00 17.99 101 ARG A CA 1
ATOM 813 C C . ARG A 1 101 ? 42.258 46.716 61.409 1.00 16.42 101 ARG A C 1
ATOM 814 O O . ARG A 1 101 ? 42.773 47.247 60.421 1.00 18.52 101 ARG A O 1
ATOM 822 N N . ALA A 1 102 ? 42.160 45.394 61.538 1.00 14.56 102 ALA A N 1
ATOM 823 C CA . ALA A 1 102 ? 42.670 44.498 60.506 1.00 13.65 102 ALA A CA 1
ATOM 824 C C . ALA A 1 102 ? 41.967 44.734 59.178 1.00 15.44 102 ALA A C 1
ATOM 825 O O . ALA A 1 102 ? 42.608 44.802 58.121 1.00 14.46 102 ALA A O 1
ATOM 827 N N . LEU A 1 103 ? 40.645 44.853 59.209 1.00 13.44 103 LEU A N 1
ATOM 828 C CA . LEU A 1 103 ? 39.910 45.061 57.965 1.00 12.46 103 LEU A CA 1
ATOM 829 C C . LEU A 1 103 ? 40.205 46.435 57.374 1.00 15.86 103 LEU A C 1
ATOM 830 O O . LEU A 1 103 ? 40.384 46.569 56.161 1.00 15.59 103 LEU A O 1
ATOM 835 N N . THR A 1 104 ? 40.241 47.467 58.214 1.00 16.43 104 THR A N 1
ATOM 836 C CA . THR A 1 104 ? 40.548 48.809 57.736 1.00 16.78 104 THR A CA 1
ATOM 837 C C . THR A 1 104 ? 41.953 48.884 57.146 1.00 18.32 104 THR A C 1
ATOM 838 O O . THR A 1 104 ? 42.168 49.542 56.121 1.00 21.19 104 THR A O 1
ATOM 842 N N . ASP A 1 105 ? 42.924 48.222 57.782 1.00 15.91 105 ASP A N 1
ATOM 843 C CA . ASP A 1 105 ? 44.288 48.234 57.252 1.00 18.17 105 ASP A CA 1
ATOM 844 C C . ASP A 1 105 ? 44.325 47.639 55.854 1.00 19.04 105 ASP A C 1
ATOM 845 O O . ASP A 1 105 ? 45.049 48.126 54.978 1.00 20.48 105 ASP A O 1
ATOM 850 N N . TYR A 1 106 ? 43.553 46.579 55.630 1.00 15.76 106 TYR A N 1
ATOM 851 C CA . TYR A 1 106 ? 43.639 45.871 54.360 1.00 14.06 106 TYR A CA 1
ATOM 852 C C . TYR A 1 106 ? 42.823 46.556 53.261 1.00 15.09 106 TYR A C 1
ATOM 853 O O . TYR A 1 106 ? 43.335 46.793 52.160 1.00 17.15 106 TYR A O 1
ATOM 862 N N . TYR A 1 107 ? 41.554 46.883 53.532 1.00 14.09 107 TYR A N 1
ATOM 863 C CA . TYR A 1 107 ? 40.666 47.423 52.505 1.00 13.82 107 TYR A CA 1
ATOM 864 C C . TYR A 1 107 ? 40.669 48.944 52.427 1.00 15.12 107 TYR A C 1
ATOM 865 O O . TYR A 1 107 ? 40.279 49.492 51.385 1.00 17.82 107 TYR A O 1
ATOM 874 N N . GLY A 1 108 ? 41.080 49.626 53.489 1.00 15.81 108 GLY A N 1
ATOM 875 C CA . GLY A 1 108 ? 40.993 51.069 53.578 1.00 19.68 108 GLY A CA 1
ATOM 876 C C . GLY A 1 108 ? 39.766 51.511 54.353 1.00 21.65 108 GLY A C 1
ATOM 877 O O . GLY A 1 108 ? 38.710 50.869 54.320 1.00 19.43 108 GLY A O 1
ATOM 878 N N . ALA A 1 109 ? 39.898 52.641 55.058 1.00 19.32 109 ALA A N 1
ATOM 879 C CA . ALA A 1 109 ? 38.811 53.131 55.896 1.00 22.63 109 ALA A CA 1
ATOM 880 C C . ALA A 1 109 ? 37.516 53.324 55.111 1.00 21.89 109 ALA A C 1
ATOM 881 O O . ALA A 1 109 ? 36.427 53.105 55.654 1.00 23.66 109 ALA A O 1
ATOM 883 N N . SER A 1 110 ? 37.604 53.719 53.840 1.00 22.07 110 SER A N 1
ATOM 884 C CA . SER A 1 110 ? 36.383 53.991 53.091 1.00 26.17 110 SER A CA 1
ATOM 885 C C . SER A 1 110 ? 35.576 52.735 52.795 1.00 27.25 110 SER A C 1
ATOM 886 O O . SER A 1 110 ? 34.422 52.847 52.364 1.00 26.14 110 SER A O 1
ATOM 889 N N . LYS A 1 111 ? 36.142 51.552 53.024 1.00 17.18 111 LYS A N 1
ATOM 890 C CA . LYS A 1 111 ? 35.486 50.300 52.690 1.00 17.77 111 LYS A CA 1
ATOM 891 C C . LYS A 1 111 ? 34.952 49.559 53.904 1.00 17.26 111 LYS A C 1
ATOM 892 O O . LYS A 1 111 ? 34.386 48.475 53.739 1.00 18.25 111 LYS A O 1
ATOM 898 N N . VAL A 1 112 ? 35.119 50.104 55.111 1.00 16.32 112 VAL A N 1
ATOM 899 C CA . VAL A 1 112 ? 34.768 49.412 56.349 1.00 16.19 112 VAL A CA 1
ATOM 900 C C . VAL A 1 112 ? 33.931 50.345 57.216 1.00 19.79 112 VAL A C 1
ATOM 901 O O . VAL A 1 112 ? 34.335 51.485 57.474 1.00 21.88 112 VAL A O 1
ATOM 905 N N . ARG A 1 113 ? 32.768 49.871 57.664 1.00 16.95 113 ARG A N 1
ATOM 906 C CA . ARG A 1 113 ? 31.900 50.696 58.497 1.00 20.86 113 ARG A CA 1
ATOM 907 C C . ARG A 1 113 ? 31.181 49.813 59.506 1.00 19.41 113 ARG A C 1
ATOM 908 O O . ARG A 1 113 ? 30.924 48.639 59.250 1.00 18.82 113 ARG A O 1
ATOM 916 N N . ARG A 1 114 ? 30.845 50.396 60.657 1.00 20.90 114 ARG A N 1
ATOM 917 C CA . ARG A 1 114 ? 30.158 49.679 61.721 1.00 25.43 114 ARG A CA 1
ATOM 918 C C . ARG A 1 114 ? 28.653 49.688 61.497 1.00 26.79 114 ARG A C 1
ATOM 919 O O . ARG A 1 114 ? 28.059 50.747 61.274 1.00 36.30 114 ARG A O 1
ATOM 927 N N . GLY A 1 115 ? 28.039 48.508 61.577 1.00 25.06 115 GLY A N 1
ATOM 928 C CA . GLY A 1 115 ? 26.600 48.392 61.632 1.00 26.96 115 GLY A CA 1
ATOM 929 C C . GLY A 1 115 ? 26.119 48.137 63.053 1.00 32.33 115 GLY A C 1
ATOM 930 O O . GLY A 1 115 ? 26.896 48.079 64.004 1.00 28.00 115 GLY A O 1
ATOM 931 N N . ARG A 1 116 ? 24.796 47.985 63.175 1.00 34.79 116 ARG A N 1
ATOM 932 C CA . ARG A 1 116 ? 24.186 47.716 64.476 1.00 35.49 116 ARG A CA 1
ATOM 933 C C . ARG A 1 116 ? 24.761 46.455 65.112 1.00 32.26 116 ARG A C 1
ATOM 934 O O . ARG A 1 116 ? 25.088 46.436 66.306 1.00 32.68 116 ARG A O 1
ATOM 942 N N . LYS A 1 117 ? 24.880 45.384 64.332 1.00 29.87 117 LYS A N 1
ATOM 943 C CA . LYS A 1 117 ? 25.315 44.101 64.855 1.00 30.42 117 LYS A CA 1
ATOM 944 C C . LYS A 1 117 ? 26.523 43.547 64.125 1.00 33.06 117 LYS A C 1
ATOM 945 O O . LYS A 1 117 ? 27.049 42.504 64.532 1.00 38.87 117 LYS A O 1
ATOM 951 N N . THR A 1 118 ? 26.970 44.205 63.059 1.00 26.69 118 THR A N 1
ATOM 952 C CA . THR A 1 118 ? 27.995 43.665 62.181 1.00 24.95 118 THR A CA 1
ATOM 953 C C . THR A 1 118 ? 28.908 44.780 61.707 1.00 22.92 118 THR A C 1
ATOM 954 O O . THR A 1 118 ? 28.592 45.966 61.816 1.00 24.90 118 THR A O 1
ATOM 958 N N . LEU A 1 119 ? 30.061 44.368 61.197 1.00 18.28 119 LEU A N 1
ATOM 959 C CA . LEU A 1 119 ? 30.957 45.230 60.447 1.00 15.34 119 LEU A CA 1
ATOM 960 C C . LEU A 1 119 ? 30.666 44.990 58.976 1.00 16.69 119 LEU A C 1
ATOM 961 O O . LEU A 1 119 ? 30.644 43.837 58.534 1.00 20.40 119 LEU A O 1
ATOM 966 N N . LYS A 1 120 ? 30.409 46.057 58.230 1.00 15.22 120 LYS A N 1
ATOM 967 C CA . LYS A 1 120 ? 30.158 45.927 56.802 1.00 14.08 120 LYS A CA 1
ATOM 968 C C . LYS A 1 120 ? 31.427 46.252 56.028 1.00 17.61 120 LYS A C 1
ATOM 969 O O . LYS A 1 120 ? 32.080 47.268 56.289 1.00 16.50 120 LYS A O 1
ATOM 975 N N . VAL A 1 121 ? 31.784 45.377 55.095 1.00 13.78 121 VAL A N 1
ATOM 976 C CA . VAL A 1 121 ? 33.026 45.500 54.350 1.00 12.66 121 VAL A CA 1
ATOM 977 C C . VAL A 1 121 ? 32.715 45.430 52.865 1.00 13.78 121 VAL A C 1
ATOM 978 O O . VAL A 1 121 ? 32.078 44.474 52.411 1.00 16.96 121 VAL A O 1
ATOM 982 N N . GLU A 1 122 ? 33.158 46.437 52.114 1.00 12.93 122 GLU A N 1
ATOM 983 C CA . GLU A 1 122 ? 33.104 46.402 50.652 1.00 13.00 122 GLU A CA 1
ATOM 984 C C . GLU A 1 122 ? 34.392 45.758 50.144 1.00 15.52 122 GLU A C 1
ATOM 985 O O . GLU A 1 122 ? 35.451 46.388 50.170 1.00 16.42 122 GLU A O 1
ATOM 991 N N . THR A 1 123 ? 34.306 44.505 49.697 1.00 14.89 123 THR A N 1
ATOM 992 C CA . THR A 1 123 ? 35.460 43.845 49.093 1.00 13.04 123 THR A CA 1
ATOM 993 C C . THR A 1 123 ? 35.459 44.0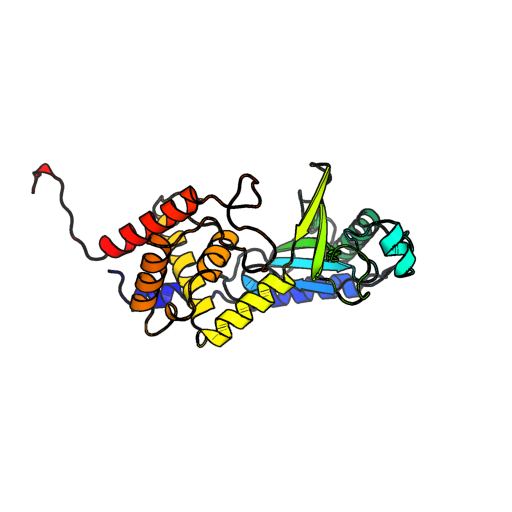74 47.583 1.00 14.12 123 THR A C 1
ATOM 994 O O . THR A 1 123 ? 34.553 44.687 47.017 1.00 15.67 123 THR A O 1
ATOM 998 N N . THR A 1 124 ? 36.498 43.572 46.911 1.00 12.40 124 THR A N 1
ATOM 999 C CA . THR A 1 124 ? 36.537 43.603 45.452 1.00 11.60 124 THR A CA 1
ATOM 1000 C C . THR A 1 124 ? 35.662 42.537 44.810 1.00 11.41 124 THR A C 1
ATOM 1001 O O . THR A 1 124 ? 35.617 42.451 43.579 1.00 14.43 124 THR A O 1
ATOM 1005 N N . TYR A 1 125 ? 34.976 41.721 45.618 1.00 11.61 125 TYR A N 1
ATOM 1006 C CA . TYR A 1 125 ? 34.069 40.708 45.123 1.00 12.17 125 TYR A CA 1
ATOM 1007 C C . TYR A 1 125 ? 32.665 41.160 45.494 1.00 11.92 125 TYR A C 1
ATOM 1008 O O . TYR A 1 125 ? 32.099 42.025 44.793 1.00 16.27 125 TYR A O 1
ATOM 1017 N N . LEU A 1 126 ? 32.071 40.649 46.565 1.00 11.01 126 LEU A N 1
ATOM 1018 C CA . LEU A 1 126 ? 30.783 41.105 47.066 1.00 12.58 126 LEU A CA 1
ATOM 1019 C C . LEU A 1 126 ? 30.925 41.841 48.390 1.00 12.43 126 LEU A C 1
ATOM 1020 O O . LEU A 1 126 ? 31.937 41.714 49.086 1.00 12.53 126 LEU A O 1
ATOM 1025 N N . PRO A 1 127 ? 29.914 42.611 48.777 1.00 12.95 127 PRO A N 1
ATOM 1026 C CA . PRO A 1 127 ? 29.907 43.171 50.125 1.00 13.56 127 PRO A CA 1
ATOM 1027 C C . PRO A 1 127 ? 29.761 42.057 51.145 1.00 14.16 127 PRO A C 1
ATOM 1028 O O . PRO A 1 127 ? 29.066 41.062 50.917 1.00 13.15 127 PRO A O 1
ATOM 1032 N N . ALA A 1 128 ? 30.444 42.226 52.271 1.00 14.15 128 ALA A N 1
ATOM 1033 C CA . ALA A 1 128 ? 30.432 41.262 53.349 1.00 13.23 128 ALA A CA 1
ATOM 1034 C C . ALA A 1 128 ? 29.784 41.887 54.575 1.00 14.45 128 ALA A C 1
ATOM 1035 O O . ALA A 1 128 ? 30.037 43.049 54.910 1.00 17.10 128 ALA A O 1
ATOM 1037 N N . ASP A 1 129 ? 28.921 41.122 55.218 1.00 14.48 129 ASP A N 1
ATOM 1038 C CA . ASP A 1 129 ? 28.338 41.496 56.498 1.00 13.37 129 ASP A CA 1
ATOM 1039 C C . ASP A 1 129 ? 29.018 40.615 57.534 1.00 15.18 129 ASP A C 1
ATOM 1040 O O . ASP A 1 129 ? 28.778 39.404 57.572 1.00 16.88 129 ASP A O 1
ATOM 1045 N N . VAL A 1 130 ? 29.898 41.210 58.338 1.00 12.12 130 VAL A N 1
ATOM 1046 C CA . VAL A 1 130 ? 30.834 40.461 59.174 1.00 12.54 130 VAL A CA 1
ATOM 1047 C C . VAL A 1 130 ? 30.342 40.481 60.612 1.00 14.79 130 VAL A C 1
ATOM 1048 O O . VAL A 1 130 ? 30.256 41.547 61.229 1.00 18.16 130 VAL A O 1
ATOM 1052 N N . VAL A 1 131 ? 30.026 39.303 61.149 1.00 11.83 131 VAL A N 1
ATOM 1053 C CA . VAL A 1 131 ? 29.669 39.166 62.559 1.00 10.95 131 VAL A CA 1
ATOM 1054 C C . VAL A 1 131 ? 30.942 38.860 63.340 1.00 14.07 131 VAL A C 1
ATOM 1055 O O . VAL A 1 131 ? 31.585 37.827 63.122 1.00 15.66 131 VAL A O 1
ATOM 1059 N N . VAL A 1 132 ? 31.320 39.775 64.227 1.00 13.45 132 VAL A N 1
ATOM 1060 C CA . VAL A 1 132 ? 32.491 39.610 65.078 1.00 11.32 132 VAL A CA 1
ATOM 1061 C C . VAL A 1 132 ? 32.018 38.997 66.385 1.00 11.95 132 VAL A C 1
ATOM 1062 O O . VAL A 1 132 ? 31.160 39.567 67.067 1.00 15.04 132 VAL A O 1
ATOM 1066 N N . CYS A 1 133 ? 32.547 37.825 66.735 1.00 11.09 133 CYS A N 1
ATOM 1067 C CA . CYS A 1 133 ? 31.978 37.093 67.864 1.00 12.23 133 CYS A CA 1
ATOM 1068 C C . CYS A 1 133 ? 33.057 36.293 68.576 1.00 13.83 133 CYS A C 1
ATOM 1069 O O . CYS A 1 133 ? 34.159 36.110 68.070 1.00 12.07 133 CYS A O 1
ATOM 1072 N N . ILE A 1 134 ? 32.721 35.822 69.778 1.00 12.89 134 ILE A N 1
ATOM 1073 C CA . ILE A 1 134 ? 33.586 34.942 70.551 1.00 10.48 134 ILE A CA 1
ATOM 1074 C C . ILE A 1 134 ? 32.852 33.623 70.755 1.00 13.56 134 ILE A C 1
ATOM 1075 O O . ILE A 1 134 ? 31.620 33.582 70.853 1.00 13.61 134 ILE A O 1
ATOM 1080 N N . GLN A 1 135 ? 33.610 32.535 70.773 1.00 11.92 135 GLN A N 1
ATOM 1081 C CA . GLN A 1 135 ? 33.038 31.221 71.038 1.00 12.02 135 GLN A CA 1
ATOM 1082 C C . GLN A 1 135 ? 32.193 31.268 72.308 1.00 14.39 135 GLN A C 1
ATOM 1083 O O . GLN A 1 135 ? 32.582 31.884 73.296 1.00 13.63 135 GLN A O 1
ATOM 1089 N N . TYR A 1 136 ? 31.016 30.653 72.254 1.00 13.54 136 TYR A N 1
ATOM 1090 C CA . TYR A 1 136 ? 30.124 30.541 73.401 1.00 13.15 136 TYR A CA 1
ATOM 1091 C C . TYR A 1 136 ? 29.933 29.063 73.708 1.00 12.31 136 TYR A C 1
ATOM 1092 O O . TYR A 1 136 ? 29.675 28.271 72.799 1.00 14.79 136 TYR A O 1
ATOM 1101 N N . ARG A 1 137 ? 30.089 28.689 74.973 1.00 12.47 137 ARG A N 1
ATOM 1102 C CA . ARG A 1 137 ? 29.884 27.312 75.403 1.00 12.54 137 ARG A CA 1
ATOM 1103 C C . ARG A 1 137 ? 28.666 27.254 76.310 1.00 12.57 137 ARG A C 1
ATOM 1104 O O . ARG A 1 137 ? 28.658 27.861 77.388 1.00 12.75 137 ARG A O 1
ATOM 1112 N N . LYS A 1 138 ? 27.657 26.493 75.892 1.00 12.90 138 LYS A N 1
ATOM 1113 C CA . LYS A 1 138 ? 26.480 26.248 76.706 1.00 13.46 138 LYS A CA 1
ATOM 1114 C C . LYS A 1 138 ? 26.684 24.920 77.419 1.00 13.99 138 LYS A C 1
ATOM 1115 O O . LYS A 1 138 ? 26.647 23.855 76.791 1.00 15.33 138 LYS A O 1
ATOM 1121 N N . TYR A 1 139 ? 26.930 24.990 78.734 1.00 14.30 139 TYR A N 1
ATOM 1122 C CA . TYR A 1 139 ? 27.193 23.833 79.566 1.00 14.88 139 TYR A CA 1
ATOM 1123 C C . TYR A 1 139 ? 25.930 23.391 80.284 1.00 18.19 139 TYR A C 1
ATOM 1124 O O . TYR A 1 139 ? 25.063 24.214 80.599 1.00 20.67 139 TYR A O 1
ATOM 1133 N N . PRO A 1 140 ? 25.848 22.103 80.593 1.00 17.02 140 PRO A N 1
ATOM 1134 C CA . PRO A 1 140 ? 24.732 21.585 81.380 1.00 20.86 140 PRO A CA 1
ATOM 1135 C C . PRO A 1 140 ? 24.882 21.926 82.852 1.00 18.24 140 PRO A C 1
ATOM 1136 O O . PRO A 1 140 ? 25.979 22.278 83.314 1.00 22.24 140 PRO A O 1
ATOM 1140 N N . PRO A 1 141 ? 23.803 21.810 83.620 1.00 23.46 141 PRO A N 1
ATOM 1141 C CA . PRO A 1 141 ? 23.861 22.102 85.060 1.00 22.46 141 PRO A CA 1
ATOM 1142 C C . PRO A 1 141 ? 24.721 21.117 85.840 1.00 24.66 141 PRO A C 1
ATOM 1143 O O . PRO A 1 141 ? 25.000 19.997 85.403 1.00 24.00 141 PRO A O 1
ATOM 1147 N N . ASN A 1 142 ? 25.106 21.553 87.046 1.00 24.34 142 ASN A N 1
ATOM 1148 C CA . ASN A 1 142 ? 25.809 20.728 88.027 1.00 26.41 142 ASN A CA 1
ATOM 1149 C C . ASN A 1 142 ? 27.210 20.347 87.559 1.00 26.94 142 ASN A C 1
ATOM 1150 O O . ASN A 1 142 ? 27.787 21.022 86.704 1.00 27.30 142 ASN A O 1
ATOM 1155 N N . ARG A 1 143 ? 27.764 19.269 88.116 1.00 30.26 143 ARG A N 1
ATOM 1156 C CA . ARG A 1 143 ? 29.155 18.883 87.894 1.00 27.38 143 ARG A CA 1
ATOM 1157 C C . ARG A 1 143 ? 29.209 17.829 86.789 1.00 26.41 143 ARG A C 1
ATOM 1158 O O . ARG A 1 143 ? 28.846 16.669 87.013 1.00 30.00 143 ARG A O 1
ATOM 1166 N N . LYS A 1 144 ? 29.662 18.234 85.600 1.00 26.31 144 LYS A N 1
ATOM 1167 C CA . LYS A 1 144 ? 29.757 17.373 84.428 1.00 27.87 144 LYS A CA 1
ATOM 1168 C C . LYS A 1 144 ? 31.162 17.481 83.839 1.00 33.15 144 LYS A C 1
ATOM 1169 O O . LYS A 1 144 ? 32.029 18.180 84.371 1.00 32.72 144 LYS A O 1
ATOM 1175 N N . SER A 1 145 ? 31.385 16.783 82.724 1.00 30.57 145 SER A N 1
ATOM 1176 C CA . SER A 1 145 ? 32.700 16.750 82.092 1.00 29.61 145 SER A CA 1
ATOM 1177 C C . SER A 1 145 ? 32.998 18.061 81.370 1.00 33.25 145 SER A C 1
ATOM 1178 O O . SER A 1 145 ? 32.098 18.741 80.874 1.00 30.51 145 SER A O 1
ATOM 1181 N N . GLU A 1 146 ? 34.289 18.407 81.287 1.00 36.16 146 GLU A N 1
ATOM 1182 C CA . GLU A 1 146 ? 34.664 19.673 80.661 1.00 37.06 146 GLU A CA 1
ATOM 1183 C C . GLU A 1 146 ? 34.440 19.675 79.151 1.00 33.51 146 GLU A C 1
ATOM 1184 O O . GLU A 1 146 ? 34.397 20.755 78.548 1.00 32.33 146 GLU A O 1
ATOM 1190 N N . ASP A 1 147 ? 34.283 18.510 78.531 1.00 35.46 147 ASP A N 1
ATOM 1191 C CA . ASP A 1 147 ? 33.988 18.434 77.103 1.00 38.34 147 ASP A CA 1
ATOM 1192 C C . ASP A 1 147 ? 32.497 18.331 76.804 1.00 31.04 147 ASP A C 1
ATOM 1193 O O . ASP A 1 147 ? 32.118 18.258 75.631 1.00 34.45 147 ASP A O 1
ATOM 1198 N N . ASP A 1 148 ? 31.647 18.329 77.828 1.00 23.02 148 ASP A N 1
ATOM 1199 C CA . ASP A 1 148 ? 30.199 18.197 77.662 1.00 23.38 148 ASP A CA 1
ATOM 1200 C C . ASP A 1 148 ? 29.608 19.600 77.586 1.00 19.45 148 ASP A C 1
ATOM 1201 O O . ASP A 1 148 ? 29.188 20.174 78.592 1.00 18.37 148 ASP A O 1
ATOM 1206 N N . TYR A 1 149 ? 29.598 20.171 76.383 1.00 18.07 149 TYR A N 1
ATOM 1207 C CA . TYR A 1 149 ? 28.978 21.466 76.159 1.00 15.99 149 TYR A CA 1
ATOM 1208 C C . TYR A 1 149 ? 28.574 21.553 74.699 1.00 17.51 149 TYR A C 1
ATOM 1209 O O . TYR A 1 149 ? 29.060 20.796 73.855 1.00 19.84 149 TYR A O 1
ATOM 1218 N N . ILE A 1 150 ? 27.693 22.497 74.412 1.00 14.07 150 ILE A N 1
ATOM 1219 C CA . ILE A 1 150 ? 27.264 22.796 73.052 1.00 14.51 150 ILE A CA 1
ATOM 1220 C C . ILE A 1 150 ? 27.901 24.115 72.648 1.00 14.19 150 ILE A C 1
ATOM 1221 O O . ILE A 1 150 ? 27.820 25.106 73.385 1.00 15.67 150 ILE A O 1
ATOM 1226 N N . GLU A 1 151 ? 28.542 24.132 71.481 1.00 14.58 151 GLU A N 1
ATOM 1227 C CA . GLU A 1 151 ? 29.311 25.291 71.053 1.00 14.60 151 GLU A CA 1
ATOM 1228 C C . GLU A 1 151 ? 28.473 26.174 70.144 1.00 16.32 151 GLU A C 1
ATOM 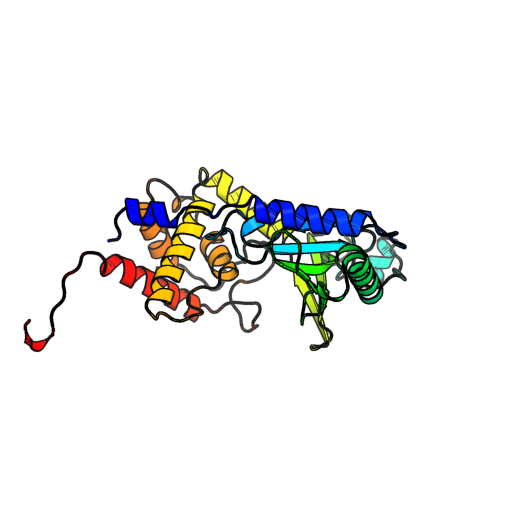1229 O O . GLU A 1 151 ? 27.885 25.689 69.164 1.00 19.08 151 GLU A O 1
ATOM 1235 N N . GLY A 1 152 ? 28.430 27.461 70.471 1.00 15.86 152 GLY A N 1
ATOM 1236 C CA . GLY A 1 152 ? 27.907 28.502 69.618 1.00 17.11 152 GLY A CA 1
ATOM 1237 C C . GLY A 1 152 ? 28.883 29.660 69.575 1.00 14.98 152 GLY A C 1
ATOM 1238 O O . GLY A 1 152 ? 30.094 29.487 69.709 1.00 14.90 152 GLY A O 1
ATOM 1239 N N . MET A 1 153 ? 28.336 30.855 69.382 1.00 12.95 153 MET A N 1
ATOM 1240 C CA . MET A 1 153 ? 29.138 32.065 69.446 1.00 10.71 153 MET A CA 1
ATOM 1241 C C . MET A 1 153 ? 28.257 33.176 69.985 1.00 12.16 153 MET A C 1
ATOM 1242 O O . MET A 1 153 ? 27.029 33.055 70.032 1.00 13.81 153 MET A O 1
ATOM 1247 N N . THR A 1 154 ? 28.892 34.267 70.399 1.00 11.63 154 THR A N 1
ATOM 1248 C CA . THR A 1 154 ? 28.132 35.356 70.985 1.00 12.63 154 THR A CA 1
ATOM 1249 C C . THR A 1 154 ? 28.787 36.692 70.662 1.00 12.75 154 THR A C 1
ATOM 1250 O O . THR A 1 154 ? 29.998 36.776 70.424 1.00 13.34 154 THR A O 1
ATOM 1254 N N . PHE A 1 155 ? 27.964 37.738 70.653 1.00 13.42 155 PHE A N 1
ATOM 1255 C CA . PHE A 1 155 ? 28.443 39.090 70.419 1.00 15.29 155 PHE A CA 1
ATOM 1256 C C . PHE A 1 155 ? 27.549 40.048 71.191 1.00 14.64 155 PHE A C 1
ATOM 1257 O O . PHE A 1 155 ? 26.423 39.712 71.559 1.00 16.64 155 PHE A O 1
ATOM 1265 N N . TYR A 1 156 ? 28.083 41.232 71.462 1.00 15.72 156 TYR A N 1
ATOM 1266 C CA . TYR A 1 156 ? 27.376 42.268 72.202 1.00 17.12 156 TYR A CA 1
ATOM 1267 C C . TYR A 1 156 ? 26.768 43.255 71.215 1.00 19.26 156 TYR A C 1
ATOM 1268 O O . TYR A 1 156 ? 27.319 43.496 70.137 1.00 19.68 156 TYR A O 1
ATOM 1277 N N . VAL A 1 157 ? 25.600 43.782 71.570 1.00 18.16 157 VAL A N 1
ATOM 1278 C CA . VAL A 1 157 ? 24.944 44.820 70.781 1.00 21.02 157 VAL A CA 1
ATOM 1279 C C . VAL A 1 157 ? 24.953 46.090 71.623 1.00 18.36 157 VAL A C 1
ATOM 1280 O O . VAL A 1 157 ? 24.146 46.226 72.560 1.00 19.98 157 VAL A O 1
ATOM 1284 N N . PRO A 1 158 ? 25.877 47.019 71.370 1.00 21.48 158 PRO A N 1
ATOM 1285 C CA . PRO A 1 158 ? 25.993 48.189 72.255 1.00 20.87 158 PRO A CA 1
ATOM 1286 C C . PRO A 1 158 ? 24.746 49.046 72.314 1.00 20.96 158 PRO A C 1
ATOM 1287 O O . PRO A 1 158 ? 24.476 49.647 73.362 1.00 21.43 158 PRO A O 1
ATOM 1291 N N . SER A 1 159 ? 23.980 49.122 71.222 1.00 23.29 159 SER A N 1
ATOM 1292 C CA . SER A 1 159 ? 22.790 49.961 71.189 1.00 23.94 159 SER A CA 1
ATOM 1293 C C . SER A 1 159 ? 21.640 49.367 71.981 1.00 30.34 159 SER A C 1
ATOM 1294 O O . SER A 1 159 ? 20.654 50.068 72.235 1.00 32.04 159 SER A O 1
ATOM 1297 N N . GLU A 1 160 ? 21.745 48.101 72.380 1.00 26.02 160 GLU A N 1
ATOM 1298 C CA . GLU A 1 160 ? 20.667 47.426 73.080 1.00 23.13 160 GLU A CA 1
ATOM 1299 C C . GLU A 1 160 ? 21.096 46.835 74.415 1.00 21.13 160 GLU A C 1
ATOM 1300 O O . GLU A 1 160 ? 20.262 46.226 75.090 1.00 25.04 160 GLU A O 1
ATOM 1306 N N . ASP A 1 161 ? 22.350 47.016 74.823 1.00 22.71 161 ASP A N 1
ATOM 1307 C CA . ASP A 1 161 ? 22.889 46.430 76.052 1.00 22.02 161 ASP A CA 1
ATOM 1308 C C . ASP A 1 161 ? 22.434 44.980 76.199 1.00 22.65 161 ASP A C 1
ATOM 1309 O O . ASP A 1 161 ? 21.746 44.600 77.144 1.00 24.46 161 ASP A O 1
ATOM 1314 N N . ARG A 1 162 ? 22.773 44.164 75.206 1.00 19.85 162 ARG A N 1
ATOM 1315 C CA . ARG A 1 162 ? 22.424 42.760 75.329 1.00 21.19 162 ARG A CA 1
ATOM 1316 C C . ARG A 1 162 ? 23.396 41.918 74.527 1.00 18.88 162 ARG A C 1
ATOM 1317 O O . ARG A 1 162 ? 24.038 42.394 73.585 1.00 18.55 162 ARG A O 1
ATOM 1325 N N . TRP A 1 163 ? 23.490 40.656 74.930 1.00 17.78 163 TRP A N 1
ATOM 1326 C CA . TRP A 1 163 ? 24.285 39.655 74.239 1.00 16.25 163 TRP A CA 1
ATOM 1327 C C . TRP A 1 163 ? 23.380 38.766 73.407 1.00 20.40 163 TRP A C 1
ATOM 1328 O O . TRP A 1 163 ? 22.283 38.394 73.840 1.00 25.22 163 TRP A O 1
ATOM 1339 N N . VAL A 1 164 ? 23.858 38.410 72.222 1.00 16.52 164 VAL A N 1
ATOM 1340 C CA . VAL A 1 164 ? 23.181 37.481 71.334 1.00 18.65 164 VAL A CA 1
ATOM 1341 C C . VAL A 1 164 ? 24.019 36.218 71.261 1.00 15.97 164 VAL A C 1
ATOM 1342 O O . VAL A 1 164 ? 25.246 36.295 71.131 1.00 17.25 164 VAL A O 1
ATOM 1346 N N . VAL A 1 165 ? 23.366 35.061 71.343 1.00 14.71 165 VAL A N 1
ATOM 1347 C CA . VAL A 1 165 ? 24.029 33.774 71.159 1.00 14.79 165 VAL A CA 1
ATOM 1348 C C . VAL A 1 165 ? 23.439 33.098 69.933 1.00 17.10 165 VAL A C 1
ATOM 1349 O O . VAL A 1 165 ? 22.215 32.944 69.837 1.00 17.51 165 VAL A O 1
ATOM 1353 N N . ASN A 1 166 ? 24.302 32.715 68.990 1.00 14.23 166 ASN A N 1
ATOM 1354 C CA . ASN A 1 166 ? 23.880 32.000 67.796 1.00 15.50 166 ASN A CA 1
ATOM 1355 C C . ASN A 1 166 ? 24.666 30.703 67.666 1.00 14.81 166 ASN A C 1
ATOM 1356 O O . ASN A 1 166 ? 25.723 30.523 68.278 1.00 14.74 166 ASN A O 1
ATOM 1361 N N . TYR A 1 167 ? 24.159 29.807 66.821 1.00 14.90 167 TYR A N 1
ATOM 1362 C CA . TYR A 1 167 ? 24.763 28.492 66.611 1.00 12.02 167 TYR A CA 1
ATOM 1363 C C . TYR A 1 167 ? 24.876 28.176 65.123 1.00 13.48 167 TYR A C 1
ATOM 1364 O O . TYR A 1 167 ? 24.345 27.165 64.651 1.00 15.11 167 TYR A O 1
ATOM 1373 N N . PRO A 1 168 ? 25.576 29.012 64.356 1.00 12.58 168 PRO A N 1
ATOM 1374 C CA . PRO A 1 168 ? 25.610 28.799 62.897 1.00 12.14 168 PRO A CA 1
ATOM 1375 C C . PRO A 1 168 ? 26.253 27.488 62.479 1.00 13.65 168 PRO A C 1
ATOM 1376 O O . PRO A 1 168 ? 25.846 26.906 61.459 1.00 14.01 168 PRO A O 1
ATOM 1380 N N . LYS A 1 169 ? 27.251 26.999 63.221 1.00 13.01 169 LYS A N 1
ATOM 1381 C CA . LYS A 1 169 ? 27.867 25.734 62.837 1.00 13.61 169 LYS A CA 1
ATOM 1382 C C . LYS A 1 169 ? 26.879 24.582 62.960 1.00 13.27 169 LYS A C 1
ATOM 1383 O O . LYS A 1 169 ? 26.880 23.671 62.124 1.00 14.03 169 LYS A O 1
ATOM 1389 N N . LEU A 1 170 ? 26.049 24.590 64.008 1.00 14.33 170 LEU A N 1
ATOM 1390 C CA . LEU A 1 170 ? 25.050 23.538 64.158 1.00 14.38 170 LEU A CA 1
ATOM 1391 C C . LEU A 1 170 ? 23.940 23.683 63.131 1.00 13.44 170 LEU A C 1
ATOM 1392 O O . LEU A 1 170 ? 23.434 22.677 62.615 1.00 15.81 170 LEU A O 1
ATOM 1397 N N . HIS A 1 171 ? 23.540 24.920 62.832 1.00 12.76 171 HIS A N 1
ATOM 1398 C CA . HIS A 1 171 ? 22.599 25.152 61.735 1.00 12.88 171 HIS A CA 1
ATOM 1399 C C . HIS A 1 171 ? 23.109 24.504 60.450 1.00 13.58 171 HIS A C 1
ATOM 1400 O O . HIS A 1 171 ? 22.377 23.768 59.780 1.00 12.64 171 HIS A O 1
ATOM 1407 N N . TYR A 1 172 ? 24.380 24.739 60.117 1.00 13.54 172 TYR A N 1
ATOM 1408 C CA . TYR A 1 172 ? 24.948 24.163 58.900 1.00 11.27 172 TYR A CA 1
ATOM 1409 C C . TYR A 1 172 ? 25.004 22.642 58.971 1.00 12.21 172 TYR A C 1
ATOM 1410 O O . TYR A 1 172 ? 24.588 21.941 58.038 1.00 12.76 172 TYR A O 1
ATOM 1419 N N . GLU A 1 173 ? 25.530 22.115 60.076 1.00 15.48 173 GLU A N 1
ATOM 1420 C CA . GLU A 1 173 ? 25.703 20.678 60.239 1.00 13.65 173 GLU A CA 1
ATOM 1421 C C . GLU A 1 173 ? 24.375 19.941 60.102 1.00 12.51 173 GLU A C 1
ATOM 1422 O O . GLU A 1 173 ? 24.281 18.911 59.425 1.00 12.14 173 GLU A O 1
ATOM 1428 N N . ASN A 1 174 ? 23.334 20.456 60.751 1.00 12.53 174 ASN A N 1
ATOM 1429 C CA . ASN A 1 174 ? 22.052 19.753 60.735 1.00 11.48 174 ASN A CA 1
ATOM 1430 C C . ASN A 1 174 ? 21.369 19.854 59.378 1.00 12.09 174 ASN A C 1
ATOM 1431 O O . ASN A 1 174 ? 20.703 18.904 58.940 1.00 13.65 174 ASN A O 1
ATOM 1436 N N . GLY A 1 175 ? 21.499 20.999 58.711 1.00 11.91 175 GLY A N 1
ATOM 1437 C CA . GLY A 1 175 ? 20.956 21.116 57.364 1.00 11.88 175 GLY A CA 1
ATOM 1438 C C . GLY A 1 175 ? 21.662 20.201 56.381 1.00 12.70 175 GLY A C 1
ATOM 1439 O O . GLY A 1 175 ? 21.030 19.615 55.494 1.00 12.09 175 GLY A O 1
ATOM 1440 N N . ALA A 1 176 ? 22.980 20.059 56.524 1.00 13.13 176 ALA A N 1
ATOM 1441 C CA . ALA A 1 176 ? 23.707 19.131 55.664 1.00 12.12 176 ALA A CA 1
ATOM 1442 C C . ALA A 1 176 ? 23.272 17.694 55.924 1.00 13.46 176 ALA A C 1
ATOM 1443 O O . ALA A 1 176 ? 23.087 16.911 54.984 1.00 14.23 176 ALA A O 1
ATOM 1445 N N . ALA A 1 177 ? 23.067 17.339 57.194 1.00 12.36 177 ALA A N 1
ATOM 1446 C CA . ALA A 1 177 ? 22.631 15.985 57.518 1.00 12.26 177 ALA A CA 1
ATOM 1447 C C . ALA A 1 177 ? 21.258 15.695 56.932 1.00 11.95 177 ALA A C 1
ATOM 1448 O O . ALA A 1 177 ? 21.026 14.614 56.385 1.00 12.78 177 ALA A O 1
ATOM 1450 N N . LYS A 1 178 ? 20.329 16.644 57.050 1.00 11.95 178 LYS A N 1
ATOM 1451 C CA . LYS A 1 178 ? 19.013 16.446 56.462 1.00 11.82 178 LYS A CA 1
ATOM 1452 C C . LYS A 1 178 ? 19.113 16.338 54.947 1.00 11.77 178 LYS A C 1
ATOM 1453 O O . LYS A 1 178 ? 18.403 15.538 54.327 1.00 13.27 178 LYS A O 1
ATOM 1459 N N . ASN A 1 179 ? 20.015 17.112 54.332 1.00 11.62 179 ASN A N 1
ATOM 1460 C CA . ASN A 1 179 ? 20.161 17.008 52.883 1.00 11.71 179 ASN A CA 1
ATOM 1461 C C . ASN A 1 179 ? 20.673 15.629 52.486 1.00 15.19 179 ASN A C 1
ATOM 1462 O O . ASN A 1 179 ? 20.211 15.055 51.497 1.00 14.15 179 ASN A O 1
ATOM 1467 N N . GLN A 1 180 ? 21.624 15.078 53.246 1.00 12.06 180 GLN A N 1
ATOM 1468 C CA . GLN A 1 180 ? 22.114 13.735 52.949 1.00 13.35 180 GLN A CA 1
ATOM 1469 C C . GLN A 1 180 ? 20.996 12.715 53.051 1.00 16.50 180 GLN A C 1
ATOM 1470 O O . GLN A 1 180 ? 20.860 11.837 52.188 1.00 20.82 180 GLN A O 1
ATOM 1476 N N . GLN A 1 181 ? 20.154 12.842 54.077 1.00 12.43 181 GLN A N 1
ATOM 1477 C CA . GLN A 1 181 ? 19.133 11.842 54.358 1.00 14.75 181 GLN A CA 1
ATOM 1478 C C . GLN A 1 181 ? 17.895 11.966 53.474 1.00 16.33 181 GLN A C 1
ATOM 1479 O O . GLN A 1 181 ? 17.085 11.032 53.422 1.00 18.04 181 GLN A O 1
ATOM 1485 N N . THR A 1 182 ? 17.734 13.081 52.763 1.00 13.29 182 THR A N 1
ATOM 1486 C CA . THR A 1 182 ? 16.673 13.248 51.780 1.00 13.27 182 THR A CA 1
ATOM 1487 C C . THR A 1 182 ? 17.170 13.055 50.357 1.00 12.31 182 THR A C 1
ATOM 1488 O O . THR A 1 182 ? 16.555 13.579 49.428 1.00 15.49 182 THR A O 1
ATOM 1492 N N . ASN A 1 183 ? 18.268 12.316 50.171 1.00 15.22 183 ASN A N 1
ATOM 1493 C CA . ASN A 1 183 ? 18.860 12.112 48.849 1.00 15.04 183 ASN A CA 1
ATOM 1494 C C . ASN A 1 183 ? 19.031 13.434 48.110 1.00 14.85 183 ASN A C 1
ATOM 1495 O O . ASN A 1 183 ? 18.787 13.533 46.906 1.00 14.35 183 ASN A O 1
ATOM 1500 N N . GLU A 1 184 ? 19.447 14.458 48.859 1.00 13.22 184 GLU A N 1
ATOM 1501 C CA . GLU A 1 184 ? 19.857 15.762 48.354 1.00 12.01 184 GLU A CA 1
ATOM 1502 C C . GLU A 1 184 ? 18.685 16.592 47.847 1.00 13.91 184 GLU A C 1
ATOM 1503 O O . GLU A 1 184 ? 18.875 17.534 47.074 1.00 13.34 184 GLU A O 1
ATOM 1509 N N . TRP A 1 185 ? 17.472 16.300 48.317 1.00 11.94 185 TRP A N 1
ATOM 1510 C CA . TRP A 1 185 ? 16.303 17.083 47.951 1.00 11.67 185 TRP A CA 1
ATOM 1511 C C . TRP A 1 185 ? 16.029 18.249 48.891 1.00 11.49 185 TRP A C 1
ATOM 1512 O O . TRP A 1 185 ? 15.297 19.169 48.510 1.00 13.11 185 TRP A O 1
ATOM 1523 N N . TYR A 1 186 ? 16.574 18.224 50.110 1.00 9.54 186 TYR A N 1
ATOM 1524 C CA . TYR A 1 186 ? 16.214 19.248 51.088 1.00 10.71 186 TYR A CA 1
ATOM 1525 C C . TYR A 1 186 ? 16.619 20.649 50.627 1.00 10.84 186 TYR A C 1
ATOM 1526 O O . TYR A 1 186 ? 15.800 21.573 50.635 1.00 10.61 186 TYR A O 1
ATOM 1535 N N . LYS A 1 187 ? 17.864 20.828 50.203 1.00 10.78 187 LYS A N 1
ATOM 1536 C CA . LYS A 1 187 ? 18.283 22.185 49.852 1.00 10.48 187 LYS A CA 1
ATOM 1537 C C . LYS A 1 187 ? 17.610 22.678 48.570 1.00 9.76 187 LYS A C 1
ATOM 1538 O O . LYS A 1 187 ? 17.171 23.833 48.530 1.00 10.71 187 LYS A O 1
ATOM 1544 N N . PRO A 1 188 ? 17.493 21.871 47.503 1.00 10.26 188 PRO A N 1
ATOM 1545 C CA . PRO A 1 188 ? 16.703 22.341 46.351 1.00 12.38 188 PRO A CA 1
ATOM 1546 C C . PRO A 1 188 ? 15.281 22.700 46.724 1.00 9.39 188 PRO A C 1
ATOM 1547 O O . PRO A 1 188 ? 14.708 23.625 46.135 1.00 11.01 188 PRO A O 1
ATOM 1551 N N . THR A 1 189 ? 14.692 21.991 47.689 1.00 9.69 189 THR A N 1
ATOM 1552 C CA . THR A 1 189 ? 13.323 22.301 48.084 1.00 11.13 189 THR A CA 1
ATOM 1553 C C . THR A 1 189 ? 13.254 23.647 48.794 1.00 12.89 189 THR A C 1
ATOM 1554 O O . THR A 1 189 ? 12.336 24.438 48.545 1.00 11.20 189 THR A O 1
ATOM 1558 N N . ILE A 1 190 ? 14.217 23.933 49.676 1.00 11.26 190 ILE A N 1
ATOM 1559 C CA . ILE A 1 190 ? 14.283 25.255 50.291 1.00 9.56 190 ILE A CA 1
ATOM 1560 C C . ILE A 1 190 ? 14.347 26.330 49.220 1.00 10.55 190 ILE A C 1
ATOM 1561 O O . ILE A 1 190 ? 13.632 27.338 49.278 1.00 11.08 190 ILE A O 1
ATOM 1566 N N . ARG A 1 191 ? 15.205 26.128 48.221 1.00 9.68 191 ARG A N 1
ATOM 1567 C CA . ARG A 1 191 ? 15.360 27.152 47.194 1.00 8.33 191 ARG A CA 1
ATOM 1568 C C . ARG A 1 191 ? 14.088 27.308 46.378 1.00 9.94 191 ARG A C 1
ATOM 1569 O O . ARG A 1 191 ? 13.705 28.431 46.037 1.00 10.85 191 ARG A O 1
ATOM 1577 N N . MET A 1 192 ? 13.424 26.191 46.064 1.00 10.29 192 MET A N 1
ATOM 1578 C CA . MET A 1 192 ? 12.137 26.241 45.372 1.00 10.60 192 MET A CA 1
ATOM 1579 C C . MET A 1 192 ? 11.144 27.118 46.124 1.00 10.72 192 MET A C 1
ATOM 1580 O O . MET A 1 192 ? 10.514 28.003 45.538 1.00 11.65 192 MET A O 1
ATOM 1585 N N . PHE A 1 193 ? 11.010 26.908 47.434 1.00 10.27 193 PHE A N 1
ATOM 1586 C CA . PHE A 1 193 ? 10.056 27.714 48.186 1.00 9.39 193 PHE A CA 1
ATOM 1587 C C . PHE A 1 193 ? 10.513 29.165 48.316 1.00 12.60 193 PHE A C 1
ATOM 1588 O O . PHE A 1 193 ? 9.682 30.078 48.272 1.00 11.44 193 PHE A O 1
ATOM 1596 N N . LYS A 1 194 ? 11.819 29.406 48.475 1.00 9.74 194 LYS A N 1
ATOM 1597 C CA . LYS A 1 194 ? 12.308 30.784 48.466 1.00 9.32 194 LY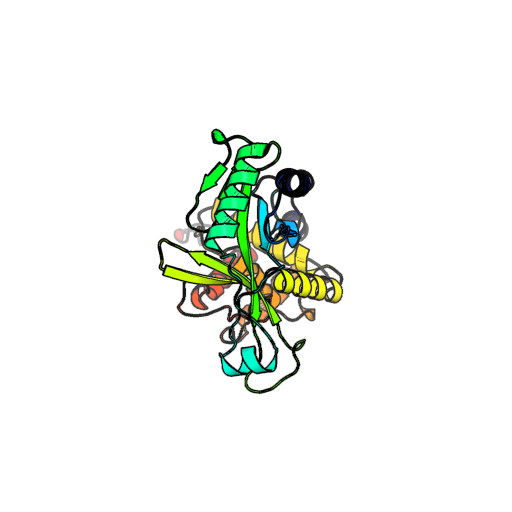S A CA 1
ATOM 1598 C C . LYS A 1 194 ? 11.965 31.492 47.163 1.00 9.86 194 LYS A C 1
ATOM 1599 O O . LYS A 1 194 ? 11.541 32.653 47.168 1.00 12.18 194 LYS A O 1
ATOM 1605 N N . ASN A 1 195 ? 12.209 30.837 46.029 1.00 11.02 195 ASN A N 1
ATOM 1606 C CA . ASN A 1 195 ? 11.881 31.468 44.753 1.00 11.58 195 ASN A CA 1
ATOM 1607 C C . ASN A 1 195 ? 10.373 31.603 44.547 1.00 11.26 195 ASN A C 1
ATOM 1608 O O . ASN A 1 195 ? 9.921 32.584 43.938 1.00 12.73 195 ASN A O 1
ATOM 1613 N N . ALA A 1 196 ? 9.585 30.642 45.032 1.00 11.72 196 ALA A N 1
ATOM 1614 C CA . ALA A 1 196 ? 8.131 30.795 44.971 1.00 11.26 196 ALA A CA 1
ATOM 1615 C C . ALA A 1 196 ? 7.685 32.019 45.763 1.00 13.10 196 ALA A C 1
ATOM 1616 O O . ALA A 1 196 ? 6.890 32.833 45.280 1.00 12.64 196 ALA A O 1
ATOM 1618 N N . ARG A 1 197 ? 8.211 32.165 46.982 1.00 11.24 197 ARG A N 1
ATOM 1619 C CA . ARG A 1 197 ? 7.953 33.342 47.806 1.00 11.60 197 ARG A CA 1
ATOM 1620 C C . ARG A 1 197 ? 8.331 34.631 47.080 1.00 14.51 197 ARG A C 1
ATOM 1621 O O . ARG A 1 197 ? 7.540 35.579 47.017 1.00 13.44 197 ARG A O 1
ATOM 1629 N N . THR A 1 198 ? 9.550 34.689 46.538 1.00 12.05 198 THR A N 1
ATOM 1630 C CA . THR A 1 198 ? 10.034 35.909 45.900 1.00 10.78 198 THR A CA 1
ATOM 1631 C C . THR A 1 198 ? 9.248 36.228 44.631 1.00 15.10 198 THR A C 1
ATOM 1632 O O . THR A 1 198 ? 8.983 37.398 44.341 1.00 16.28 198 THR A O 1
ATOM 1636 N N . TYR A 1 199 ? 8.839 35.201 43.886 1.00 13.87 199 TYR A N 1
ATOM 1637 C CA . TYR A 1 199 ? 7.945 35.415 42.751 1.00 14.01 199 TYR A CA 1
ATOM 1638 C C . TYR A 1 199 ? 6.669 36.135 43.181 1.00 15.75 199 TYR A C 1
ATOM 1639 O O . TYR A 1 199 ? 6.216 37.072 42.507 1.00 15.50 199 TYR A O 1
ATOM 1648 N N . LEU A 1 200 ? 6.100 35.738 44.327 1.00 12.62 200 LEU A N 1
ATOM 1649 C CA . LEU A 1 200 ? 4.877 36.382 44.800 1.00 11.29 200 LEU A CA 1
ATOM 1650 C C . LEU A 1 200 ? 5.145 37.794 45.300 1.00 13.70 200 LEU A C 1
ATOM 1651 O O . LEU A 1 200 ? 4.357 38.711 45.037 1.00 14.39 200 LEU A O 1
ATOM 1656 N N . ILE A 1 201 ? 6.257 37.991 46.022 1.00 13.93 201 ILE A N 1
ATOM 1657 C CA . ILE A 1 201 ? 6.592 39.329 46.507 1.00 14.86 201 ILE A CA 1
ATOM 1658 C C . ILE A 1 201 ? 6.770 40.286 45.336 1.00 16.45 201 ILE A C 1
ATOM 1659 O O . ILE A 1 201 ? 6.361 41.454 45.405 1.00 16.39 201 ILE A O 1
ATOM 1664 N N . GLU A 1 202 ? 7.378 39.810 44.240 1.00 17.14 202 GLU A N 1
ATOM 1665 C CA . GLU A 1 202 ? 7.541 40.665 43.067 1.00 18.42 202 GLU A CA 1
ATOM 1666 C C . GLU A 1 202 ? 6.197 41.115 42.517 1.00 18.54 202 GLU A C 1
ATOM 1667 O O . GLU A 1 202 ? 6.098 42.197 41.932 1.00 19.59 202 GLU A O 1
ATOM 1673 N N . GLN A 1 203 ? 5.148 40.322 42.723 1.00 15.09 203 GLN A N 1
ATOM 1674 C CA . GLN A 1 203 ? 3.818 40.669 42.239 1.00 15.59 203 GLN A CA 1
ATOM 1675 C C . GLN A 1 203 ? 2.987 41.436 43.254 1.00 15.25 203 GLN A C 1
ATOM 1676 O O . GLN A 1 203 ? 1.831 41.758 42.964 1.00 18.87 203 GLN A O 1
ATOM 1682 N N . GLY A 1 204 ? 3.524 41.719 44.434 1.00 16.45 204 GLY A N 1
ATOM 1683 C CA . GLY A 1 204 ? 2.816 42.520 45.417 1.00 19.20 204 GLY A CA 1
ATOM 1684 C C . GLY A 1 204 ? 2.545 41.838 46.739 1.00 14.89 204 GLY A C 1
ATOM 1685 O O . GLY A 1 204 ? 1.948 42.471 47.621 1.00 19.74 204 GLY A O 1
ATOM 1686 N N . ALA A 1 205 ? 2.950 40.584 46.930 1.00 13.87 205 ALA A N 1
ATOM 1687 C CA . ALA A 1 205 ? 2.758 39.905 48.207 1.00 13.56 205 ALA A CA 1
ATOM 1688 C C . ALA A 1 205 ? 3.612 40.549 49.305 1.00 16.01 205 ALA A C 1
ATOM 1689 O O . ALA A 1 205 ? 4.566 41.280 49.015 1.00 18.37 205 ALA A O 1
ATOM 1691 N N . PRO A 1 206 ? 3.287 40.298 50.575 1.00 16.81 206 PRO A N 1
ATOM 1692 C CA . PRO A 1 206 ? 3.996 40.986 51.663 1.00 15.54 206 PRO A CA 1
ATOM 1693 C C . PRO A 1 206 ? 5.495 40.735 51.622 1.00 16.19 206 PRO A C 1
ATOM 1694 O O . PRO A 1 206 ? 5.946 39.611 51.393 1.00 15.15 206 PRO A O 1
ATOM 1698 N N . GLN A 1 207 ? 6.261 41.809 51.868 1.00 19.04 207 GLN A N 1
ATOM 1699 C CA . GLN A 1 207 ? 7.720 41.727 51.876 1.00 20.70 207 GLN A CA 1
ATOM 1700 C C . GLN A 1 207 ? 8.227 40.657 52.826 1.00 17.53 207 GLN A C 1
ATOM 1701 O O . GLN A 1 207 ? 9.255 40.022 52.551 1.00 17.12 207 GLN A O 1
ATOM 1707 N N . ASP A 1 208 ? 7.540 40.460 53.953 1.00 18.77 208 ASP A N 1
ATOM 1708 C CA . ASP A 1 208 ? 7.974 39.505 54.963 1.00 17.88 208 ASP A CA 1
ATOM 1709 C C . ASP A 1 208 ? 7.198 38.193 54.893 1.00 17.48 208 ASP A C 1
ATOM 1710 O O . ASP A 1 208 ? 6.984 37.543 55.919 1.00 16.47 208 ASP A O 1
ATOM 1715 N N . LEU A 1 209 ? 6.795 37.784 53.689 1.00 14.52 209 LEU A N 1
ATOM 1716 C CA . LEU A 1 209 ? 6.015 36.559 53.533 1.00 13.48 209 LEU A CA 1
ATOM 1717 C C . LEU A 1 209 ? 6.739 35.342 54.104 1.00 15.78 209 LEU A C 1
ATOM 1718 O O . LEU A 1 209 ? 6.119 34.488 54.745 1.00 15.07 209 LEU A O 1
ATOM 1723 N N . ALA A 1 210 ? 8.048 35.243 53.891 1.00 13.94 210 ALA A N 1
ATOM 1724 C CA . ALA A 1 210 ? 8.773 34.149 54.528 1.00 13.76 210 ALA A CA 1
ATOM 1725 C C . ALA A 1 210 ? 10.258 34.470 54.588 1.00 13.48 210 ALA A C 1
ATOM 1726 O O . ALA A 1 210 ? 11.016 34.088 53.689 1.00 14.49 210 ALA A O 1
ATOM 1728 N N . PRO A 1 211 ? 10.703 35.172 55.628 1.00 13.91 211 PRO A N 1
ATOM 1729 C CA . PRO A 1 211 ? 12.130 35.488 55.750 1.00 16.78 211 PRO A CA 1
ATOM 1730 C C . PRO A 1 211 ? 12.966 34.220 55.669 1.00 14.42 211 PRO A C 1
ATOM 1731 O O . PRO A 1 211 ? 12.599 33.179 56.219 1.00 13.12 211 PRO A O 1
ATOM 1735 N N . SER A 1 212 ? 14.111 34.320 54.981 1.00 14.16 212 SER A N 1
ATOM 1736 C CA . SER A 1 212 ? 14.846 33.128 54.562 1.00 12.76 212 SER A CA 1
ATOM 1737 C C . SER A 1 212 ? 15.194 32.217 55.733 1.00 13.80 212 SER A C 1
ATOM 1738 O O . SER A 1 212 ? 14.992 30.999 55.672 1.00 14.62 212 SER A O 1
ATOM 1741 N N . TYR A 1 213 ? 15.736 32.781 56.804 1.00 13.65 213 TYR A N 1
ATOM 1742 C CA . TYR A 1 213 ? 16.145 31.933 57.915 1.00 13.62 213 TYR A CA 1
ATOM 1743 C C . TYR A 1 213 ? 14.948 31.208 58.524 1.00 13.22 213 TYR A C 1
ATOM 1744 O O . TYR A 1 213 ? 15.009 30.001 58.790 1.00 13.61 213 TYR A O 1
ATOM 1753 N N . PHE A 1 214 ? 13.842 31.930 58.746 1.00 14.03 214 PHE A N 1
ATOM 1754 C CA . PHE A 1 214 ? 12.645 31.305 59.308 1.00 13.29 214 PHE A CA 1
ATOM 1755 C C . PHE A 1 214 ? 12.086 30.239 58.375 1.00 12.67 214 PHE A C 1
ATOM 1756 O O . PHE A 1 214 ? 11.581 29.201 58.827 1.00 13.67 214 PHE A O 1
ATOM 1764 N N . LEU A 1 215 ? 12.173 30.473 57.062 1.00 12.87 215 LEU A N 1
ATOM 1765 C CA . LEU A 1 215 ? 11.660 29.490 56.111 1.00 13.19 215 LEU A CA 1
ATOM 1766 C C . LEU A 1 215 ? 12.499 28.219 56.143 1.00 13.53 215 LEU A C 1
ATOM 1767 O O . LEU A 1 215 ? 11.948 27.112 56.111 1.00 14.17 215 LEU A O 1
ATOM 1772 N N . GLU A 1 216 ? 13.831 28.355 56.229 1.00 11.83 216 GLU A N 1
ATOM 1773 C CA . GLU A 1 216 ? 14.691 27.178 56.372 1.00 11.52 216 GLU A CA 1
ATOM 1774 C C . GLU A 1 216 ? 14.340 26.401 57.628 1.00 15.14 216 GLU A C 1
ATOM 1775 O O . GLU A 1 216 ? 14.209 25.170 57.599 1.00 12.98 216 GLU A O 1
ATOM 1781 N N . CYS A 1 217 ? 14.176 27.109 58.748 1.00 12.77 217 CYS A N 1
ATOM 1782 C CA . CYS A 1 217 ? 13.826 26.439 59.995 1.00 13.79 217 CYS A CA 1
ATOM 1783 C C . CYS A 1 217 ? 12.472 25.749 59.894 1.00 13.45 217 CYS A C 1
ATOM 1784 O O . CYS A 1 217 ? 12.296 24.641 60.412 1.00 12.60 217 CYS A O 1
ATOM 1787 N N . LEU A 1 218 ? 11.498 26.390 59.239 1.00 12.19 218 LEU A N 1
ATOM 1788 C CA . LEU A 1 218 ? 10.185 25.775 59.085 1.00 11.91 218 LEU A CA 1
ATOM 1789 C C . LEU A 1 218 ? 10.296 24.462 58.324 1.00 11.39 218 LEU A C 1
ATOM 1790 O O . LEU A 1 218 ? 9.765 23.428 58.750 1.00 12.94 218 LEU A O 1
ATOM 1795 N N . LEU A 1 219 ? 11.029 24.481 57.209 1.00 10.62 219 LEU A N 1
ATOM 1796 C CA . LEU A 1 219 ? 11.171 23.278 56.394 1.00 10.71 219 LEU A CA 1
ATOM 1797 C C . LEU A 1 219 ? 12.013 22.211 57.081 1.00 9.93 219 LEU A C 1
ATOM 1798 O O . LEU A 1 219 ? 11.808 21.009 56.839 1.00 11.32 219 LEU A O 1
ATOM 1803 N N . TYR A 1 220 ? 12.950 22.618 57.939 1.00 11.45 220 TYR A N 1
ATOM 1804 C CA . TYR A 1 220 ? 13.757 21.643 58.662 1.00 14.70 220 TYR A CA 1
ATOM 1805 C C . TYR A 1 220 ? 12.892 20.711 59.500 1.00 12.71 220 TYR A C 1
ATOM 1806 O O . TYR A 1 220 ? 13.247 19.542 59.706 1.00 12.72 220 TYR A O 1
ATOM 1815 N N . ASN A 1 221 ? 11.748 21.201 59.969 1.00 11.39 221 ASN A N 1
ATOM 1816 C CA . ASN A 1 221 ? 10.878 20.409 60.828 1.00 11.90 221 ASN A CA 1
ATOM 1817 C C . ASN A 1 221 ? 10.009 19.411 60.076 1.00 13.91 221 ASN A C 1
ATOM 1818 O O . ASN A 1 221 ? 9.346 18.583 60.724 1.00 15.99 221 ASN A O 1
ATOM 1823 N N . VAL A 1 222 ? 10.020 19.449 58.752 1.00 11.69 222 VAL A N 1
ATOM 1824 C CA . VAL A 1 222 ? 9.167 18.575 57.945 1.00 11.73 222 VAL A CA 1
ATOM 1825 C C . VAL A 1 222 ? 9.830 17.206 57.834 1.00 12.71 222 VAL A C 1
ATOM 1826 O O . VAL A 1 222 ? 11.045 17.139 57.593 1.00 13.12 222 VAL A O 1
ATOM 1830 N N . PRO A 1 223 ? 9.085 16.103 57.990 1.00 12.75 223 PRO A N 1
ATOM 1831 C CA . PRO A 1 223 ? 9.700 14.771 57.893 1.00 12.77 223 PRO A CA 1
ATOM 1832 C C . PRO A 1 223 ? 10.428 14.573 56.572 1.00 13.44 223 PRO A C 1
ATOM 1833 O O . PRO A 1 223 ? 10.015 15.087 55.532 1.00 13.82 223 PRO A O 1
ATOM 1837 N N . ASP A 1 224 ? 11.534 13.813 56.629 1.00 14.00 224 ASP A N 1
ATOM 1838 C CA . ASP A 1 224 ? 12.355 13.596 55.438 1.00 12.78 224 ASP A CA 1
ATOM 1839 C C . ASP A 1 224 ? 11.559 12.960 54.303 1.00 15.27 224 ASP A C 1
ATOM 1840 O O . ASP A 1 224 ? 11.867 13.192 53.125 1.00 14.53 224 ASP A O 1
ATOM 1845 N N . SER A 1 225 ? 10.536 12.161 54.637 1.00 17.69 225 SER A N 1
ATOM 1846 C CA . SER A 1 225 ? 9.727 11.464 53.639 1.00 16.84 225 SER A CA 1
ATOM 1847 C C . SER A 1 225 ? 8.999 12.410 52.693 1.00 16.73 225 SER A C 1
ATOM 1848 O O . SER A 1 225 ? 8.573 11.980 51.615 1.00 22.43 225 SER A O 1
ATOM 1851 N N . LYS A 1 226 ? 8.829 13.679 53.068 1.00 15.33 226 LYS A N 1
ATOM 1852 C CA . LYS A 1 226 ? 8.119 14.623 52.212 1.00 14.17 226 LYS A CA 1
ATOM 1853 C C . LYS A 1 226 ? 8.989 15.174 51.091 1.00 15.17 226 LYS A C 1
ATOM 1854 O O . LYS A 1 226 ? 8.458 15.780 50.150 1.00 15.84 226 LYS A O 1
ATOM 1860 N N . PHE A 1 227 ? 10.303 14.962 51.143 1.00 13.46 227 PHE A N 1
ATOM 1861 C CA . PHE A 1 227 ? 11.223 15.547 50.174 1.00 14.65 227 PHE A CA 1
ATOM 1862 C C . PHE A 1 227 ? 11.654 14.467 49.192 1.00 18.40 227 PHE A C 1
ATOM 1863 O O . PHE A 1 227 ? 12.336 13.514 49.584 1.00 21.98 227 PHE A O 1
ATOM 1871 N N . GLY A 1 228 ? 11.290 14.609 47.931 1.00 12.53 228 GLY A N 1
ATOM 1872 C CA . GLY A 1 228 ? 11.777 13.653 46.950 1.00 14.10 228 GLY A CA 1
ATOM 1873 C C . GLY A 1 228 ? 10.764 13.395 45.853 1.00 14.41 228 GLY A C 1
ATOM 1874 O O . GLY A 1 228 ? 9.667 13.942 45.841 1.00 18.22 228 GLY A O 1
ATOM 1875 N N . GLY A 1 229 ? 11.172 12.535 44.919 1.00 19.39 229 GLY A N 1
ATOM 1876 C CA . GLY A 1 229 ? 10.312 12.149 43.815 1.00 18.34 229 GLY A CA 1
ATOM 1877 C C . GLY A 1 229 ? 10.290 13.154 42.683 1.00 21.79 229 GLY A C 1
ATOM 1878 O O . GLY A 1 229 ? 10.980 12.997 41.668 1.00 19.80 229 GLY A O 1
ATOM 1879 N N . THR A 1 230 ? 9.467 14.184 42.837 1.00 18.00 230 THR A N 1
ATOM 1880 C CA . THR A 1 230 ? 9.418 15.300 41.910 1.00 17.25 230 THR A CA 1
ATOM 1881 C C . THR A 1 230 ? 9.243 16.565 42.725 1.00 13.78 230 THR A C 1
ATOM 1882 O O . THR A 1 230 ? 8.870 16.520 43.900 1.00 15.10 230 THR A O 1
ATOM 1886 N N . PHE A 1 231 ? 9.472 17.711 42.086 1.00 14.57 231 PHE A N 1
ATOM 1887 C CA . PHE A 1 231 ? 9.226 18.950 42.808 1.00 14.85 231 PHE A CA 1
ATOM 1888 C C . PHE A 1 231 ? 7.739 19.173 43.043 1.00 15.77 231 PHE A C 1
ATOM 1889 O O . PHE A 1 231 ? 7.369 19.748 44.065 1.00 14.37 231 PHE A O 1
ATOM 1897 N N . LYS A 1 232 ? 6.877 18.712 42.132 1.00 14.14 232 LYS A N 1
ATOM 1898 C CA . LYS A 1 232 ? 5.437 18.853 42.349 1.00 14.82 232 LYS A CA 1
ATOM 1899 C C . LYS A 1 232 ? 4.992 18.048 43.564 1.00 16.93 232 LYS A C 1
ATOM 1900 O O . LYS A 1 232 ? 4.236 18.541 44.411 1.00 15.69 232 LYS A O 1
ATOM 1906 N N . ASP A 1 233 ? 5.449 16.799 43.663 1.00 15.49 233 ASP A N 1
ATOM 1907 C CA . ASP A 1 233 ? 5.083 15.976 44.810 1.00 16.95 233 ASP A CA 1
ATOM 1908 C C . ASP A 1 233 ? 5.671 16.538 46.094 1.00 17.31 233 ASP A C 1
ATOM 1909 O O . ASP A 1 233 ? 5.032 16.482 47.150 1.00 16.28 233 ASP A O 1
ATOM 1914 N N . THR A 1 234 ? 6.890 17.081 46.023 1.00 12.25 234 THR A N 1
ATOM 1915 C CA . THR A 1 234 ? 7.503 17.663 47.208 1.00 13.27 234 THR A CA 1
ATOM 1916 C C . THR A 1 234 ? 6.766 18.924 47.631 1.00 12.56 234 THR A C 1
ATOM 1917 O O . THR A 1 234 ? 6.456 19.100 48.816 1.00 13.56 234 THR A O 1
ATOM 1921 N N . PHE A 1 235 ? 6.456 19.804 46.671 1.00 12.03 235 PHE A N 1
ATOM 1922 C CA . PHE A 1 235 ? 5.734 21.031 47.000 1.00 12.61 235 PHE A CA 1
ATOM 1923 C C . PHE A 1 235 ? 4.464 20.702 47.777 1.00 15.18 235 PHE A C 1
ATOM 1924 O O . PHE A 1 235 ? 4.231 21.237 48.864 1.00 15.67 235 PHE A O 1
ATOM 1932 N N . CYS A 1 236 ? 3.673 19.759 47.268 1.00 14.39 236 CYS A N 1
ATOM 1933 C CA . CYS A 1 236 ? 2.380 19.465 47.882 1.00 15.79 236 CYS A CA 1
ATOM 1934 C C . CYS A 1 236 ? 2.539 18.672 49.169 1.00 14.72 236 CYS A C 1
ATOM 1935 O O . CYS A 1 236 ? 1.826 18.928 50.149 1.00 16.52 236 CYS A O 1
ATOM 1938 N N . SER A 1 237 ? 3.459 17.705 49.189 1.00 14.99 237 SER A N 1
ATOM 1939 C CA . SER A 1 237 ? 3.626 16.898 50.396 1.00 15.08 237 SER A CA 1
ATOM 1940 C C . SER A 1 237 ? 4.128 17.746 51.553 1.00 13.32 237 SER A C 1
ATOM 1941 O O . SER A 1 237 ? 3.682 17.575 52.695 1.00 15.34 237 SER A O 1
ATOM 1944 N N . VAL A 1 238 ? 5.043 18.679 51.274 1.00 12.02 238 VAL A N 1
ATOM 1945 C CA . VAL A 1 238 ? 5.565 19.546 52.326 1.00 10.99 238 VAL A CA 1
ATOM 1946 C C . VAL A 1 238 ? 4.469 20.470 52.843 1.00 13.66 238 VAL A C 1
ATOM 1947 O O . VAL A 1 238 ? 4.249 20.581 54.058 1.00 14.45 238 VAL A O 1
ATOM 1951 N N . ILE A 1 239 ? 3.770 21.156 51.929 1.00 12.33 239 ILE A N 1
ATOM 1952 C CA . ILE A 1 239 ? 2.792 22.154 52.352 1.00 12.47 239 ILE A CA 1
ATOM 1953 C C . ILE A 1 239 ? 1.616 21.484 53.048 1.00 15.21 239 ILE A C 1
ATOM 1954 O O . ILE A 1 239 ? 1.109 21.988 54.055 1.00 15.33 239 ILE A O 1
ATOM 1959 N N . ASN A 1 240 ? 1.181 20.331 52.545 1.00 13.61 240 ASN A N 1
ATOM 1960 C CA . ASN A 1 240 ? 0.062 19.650 53.188 1.00 15.71 240 ASN A CA 1
ATOM 1961 C C . ASN A 1 240 ? 0.423 19.134 54.575 1.00 16.45 240 ASN A C 1
ATOM 1962 O O . ASN A 1 240 ? -0.427 19.153 55.473 1.00 18.61 240 ASN A O 1
ATOM 1967 N N . TRP A 1 241 ? 1.659 18.676 54.777 1.00 16.14 241 TRP A N 1
ATOM 1968 C CA . TRP A 1 241 ? 2.050 18.261 56.121 1.00 12.45 241 TRP A CA 1
ATOM 1969 C C . TRP A 1 241 ? 2.096 19.453 57.072 1.00 14.15 241 TRP A C 1
ATOM 1970 O O . TRP A 1 241 ? 1.621 19.363 58.211 1.00 17.62 241 TRP A O 1
ATOM 1981 N N . LEU A 1 242 ? 2.663 20.578 56.629 1.00 13.38 242 LEU A N 1
ATOM 1982 C CA . LEU A 1 242 ? 2.731 21.764 57.482 1.00 13.35 242 LEU A CA 1
ATOM 1983 C C . LEU A 1 242 ? 1.339 22.268 57.862 1.00 14.23 242 LEU A C 1
ATOM 1984 O O . LEU A 1 242 ? 1.122 22.726 58.993 1.00 15.68 242 LEU A O 1
ATOM 1989 N N . LYS A 1 243 ? 0.379 22.183 56.934 1.00 13.92 243 LYS A N 1
ATOM 1990 C CA . LYS A 1 243 ? -0.979 22.649 57.216 1.00 13.85 243 LYS A CA 1
ATOM 1991 C C . LYS A 1 243 ? -1.633 21.847 58.328 1.00 16.81 243 LYS A C 1
ATOM 1992 O O . LYS A 1 243 ? -2.497 22.371 59.048 1.00 19.76 243 LYS A O 1
ATOM 1998 N N . ARG A 1 244 ? -1.245 20.582 58.478 1.00 16.74 244 ARG A N 1
ATOM 1999 C CA . ARG A 1 244 ? -1.817 19.683 59.475 1.00 18.71 244 ARG A CA 1
ATOM 2000 C C . ARG A 1 244 ? -0.963 19.553 60.728 1.00 20.53 244 ARG A C 1
ATOM 2001 O O . ARG A 1 244 ? -1.376 18.864 61.667 1.00 21.47 244 ARG A O 1
ATOM 2009 N N . ALA A 1 245 ? 0.197 20.200 60.775 1.00 19.64 245 ALA A N 1
ATOM 2010 C CA . ALA A 1 245 ? 1.146 19.989 61.855 1.00 18.12 245 ALA A CA 1
ATOM 2011 C C . ALA A 1 245 ? 0.860 20.913 63.032 1.00 24.89 245 ALA A C 1
ATOM 2012 O O . ALA A 1 245 ? 0.221 21.961 62.898 1.00 25.41 245 ALA A O 1
ATOM 2014 N N . ASP A 1 246 ? 1.344 20.498 64.201 1.00 23.43 246 ASP A N 1
ATOM 2015 C CA . ASP A 1 246 ? 1.377 21.357 65.382 1.00 23.16 246 ASP A CA 1
ATOM 2016 C C . ASP A 1 246 ? 2.694 22.112 65.334 1.00 22.84 246 ASP A C 1
ATOM 2017 O O . ASP A 1 246 ? 3.755 21.554 65.616 1.00 27.33 246 ASP A O 1
ATOM 2022 N N . LEU A 1 247 ? 2.625 23.389 64.957 1.00 22.51 247 LEU A N 1
ATOM 2023 C CA . LEU A 1 247 ? 3.826 24.192 64.784 1.00 19.45 247 LEU A CA 1
ATOM 2024 C C . LEU A 1 247 ? 4.482 24.578 66.102 1.00 20.14 247 LEU A C 1
ATOM 2025 O O . LEU A 1 247 ? 5.655 24.971 66.095 1.00 21.03 247 LEU A O 1
ATOM 2030 N N . SER A 1 248 ? 3.752 24.475 67.220 1.00 23.26 248 SER A N 1
ATOM 2031 C CA . SER A 1 248 ? 4.129 25.202 68.429 1.00 28.18 248 SER A CA 1
ATOM 2032 C C . SER A 1 248 ? 5.477 24.757 68.979 1.00 29.97 248 SER A C 1
ATOM 2033 O O . SER A 1 248 ? 6.200 25.572 69.564 1.00 28.08 248 SER A O 1
ATOM 2036 N N . LYS A 1 249 ? 5.845 23.489 68.795 1.00 25.29 249 LYS A N 1
ATOM 2037 C CA . LYS A 1 249 ? 7.104 22.979 69.324 1.00 28.19 249 LYS A CA 1
ATOM 2038 C C . LYS A 1 249 ? 8.199 22.878 68.268 1.00 25.22 249 LYS A C 1
ATOM 2039 O O . LYS A 1 249 ? 9.206 22.202 68.505 1.00 28.28 249 LYS A O 1
ATOM 2045 N N . PHE A 1 250 ? 8.037 23.529 67.116 1.00 18.28 250 PHE A N 1
ATOM 2046 C CA . PHE A 1 250 ? 9.096 23.496 66.110 1.00 17.67 250 PHE A CA 1
ATOM 2047 C C . PHE A 1 250 ? 10.369 24.112 66.668 1.00 23.30 250 PHE A C 1
ATOM 2048 O O . PHE A 1 250 ? 10.338 25.120 67.381 1.00 20.81 250 PHE A O 1
ATOM 2056 N N . ARG A 1 251 ? 11.491 23.498 66.331 1.00 18.35 251 ARG A N 1
ATOM 2057 C CA . ARG A 1 251 ? 12.800 23.959 66.748 1.00 22.40 251 ARG A CA 1
ATOM 2058 C C . ARG A 1 251 ? 13.525 24.498 65.529 1.00 21.16 251 ARG A C 1
ATOM 2059 O O . ARG A 1 251 ? 13.282 24.063 64.402 1.00 19.52 251 ARG A O 1
ATOM 2067 N N . CYS A 1 252 ? 14.405 25.462 65.758 1.00 17.88 252 CYS A N 1
ATOM 2068 C CA . CYS A 1 252 ? 15.244 25.946 64.679 1.00 17.16 252 CYS A CA 1
ATOM 2069 C C . CYS A 1 252 ? 16.176 24.842 64.195 1.00 13.70 252 CYS A C 1
ATOM 2070 O O . CYS A 1 252 ? 16.420 23.849 64.885 1.00 16.58 252 CYS A O 1
ATOM 2073 N N . GLN A 1 253 ? 16.697 25.036 62.983 1.00 15.27 253 GLN A N 1
ATOM 2074 C CA . GLN A 1 253 ? 17.600 24.054 62.392 1.00 16.27 253 GLN A CA 1
ATOM 2075 C C . GLN A 1 253 ? 18.840 23.832 63.252 1.00 17.95 253 GLN A C 1
ATOM 2076 O O . GLN A 1 253 ? 19.424 22.742 63.219 1.00 17.04 253 GLN A O 1
ATOM 2082 N N . ASN A 1 254 ? 19.258 24.836 64.033 1.00 14.12 254 ASN A N 1
ATOM 2083 C CA . ASN A 1 254 ? 20.418 24.642 64.904 1.00 15.77 254 ASN A CA 1
ATOM 2084 C C . ASN A 1 254 ? 20.146 23.698 66.071 1.00 15.80 254 ASN A C 1
ATOM 2085 O O . ASN A 1 254 ? 21.092 23.343 66.778 1.00 17.01 254 ASN A O 1
ATOM 2090 N N . GLY A 1 255 ? 18.894 23.290 66.287 1.00 19.58 255 GLY A N 1
ATOM 2091 C CA . GLY A 1 255 ? 18.547 22.390 67.368 1.00 19.96 255 GLY A CA 1
ATOM 2092 C C . GLY A 1 255 ? 18.523 23.014 68.747 1.00 19.66 255 GLY A C 1
ATOM 2093 O O . GLY A 1 255 ? 18.289 22.294 69.734 1.00 24.01 255 GLY A O 1
ATOM 2094 N N . GLN A 1 256 ? 18.750 24.323 68.857 1.00 21.16 256 GLN A N 1
ATOM 2095 C CA . GLN A 1 256 ? 18.853 24.988 70.154 1.00 23.81 256 GLN A CA 1
ATOM 2096 C C . GLN A 1 256 ? 17.684 25.904 70.471 1.00 26.45 256 GLN A C 1
ATOM 2097 O O . GLN A 1 256 ? 17.252 25.967 71.626 1.00 36.10 256 GLN A O 1
ATOM 2103 N N . ASP A 1 257 ? 17.197 26.645 69.486 1.00 22.40 257 ASP A N 1
ATOM 2104 C CA . ASP A 1 257 ? 16.209 27.698 69.665 1.00 22.75 257 ASP A CA 1
ATOM 2105 C C . ASP A 1 257 ? 14.822 27.218 69.264 1.00 20.96 257 ASP A C 1
ATOM 2106 O O . ASP A 1 257 ? 14.670 26.337 68.413 1.00 20.38 257 ASP A O 1
ATOM 2111 N N . ASP A 1 258 ? 13.807 27.833 69.870 1.00 23.73 258 ASP A N 1
ATOM 2112 C CA . ASP A 1 258 ? 12.443 27.686 69.384 1.00 21.75 258 ASP A CA 1
ATOM 2113 C C . ASP A 1 258 ? 12.224 28.572 68.168 1.00 20.72 258 ASP A C 1
ATOM 2114 O O . ASP A 1 258 ? 12.672 29.722 68.130 1.00 23.32 258 ASP A O 1
ATOM 2119 N N . LEU A 1 259 ? 11.503 28.040 67.184 1.00 18.94 259 LEU A N 1
ATOM 2120 C CA . LEU A 1 259 ? 11.225 28.824 65.989 1.00 17.79 259 LEU A CA 1
ATOM 2121 C C . LEU A 1 259 ? 10.172 29.893 66.260 1.00 20.25 259 LEU A C 1
ATOM 2122 O O . LEU A 1 259 ? 10.243 30.994 65.700 1.00 20.10 259 LEU A O 1
ATOM 2127 N N . PHE A 1 260 ? 9.194 29.595 67.110 1.00 20.04 260 PHE A N 1
ATOM 2128 C CA . PHE A 1 260 ? 8.052 30.471 67.334 1.00 21.49 260 PHE A CA 1
ATOM 2129 C C . PHE A 1 260 ? 8.049 31.023 68.752 1.00 24.25 260 PHE A C 1
ATOM 2130 O O . PHE A 1 260 ? 8.289 30.290 69.718 1.00 27.94 260 PHE A O 1
ATOM 2138 N N . GLY A 1 261 ? 7.754 32.310 68.867 1.00 25.76 261 GLY A N 1
ATOM 2139 C CA . GLY A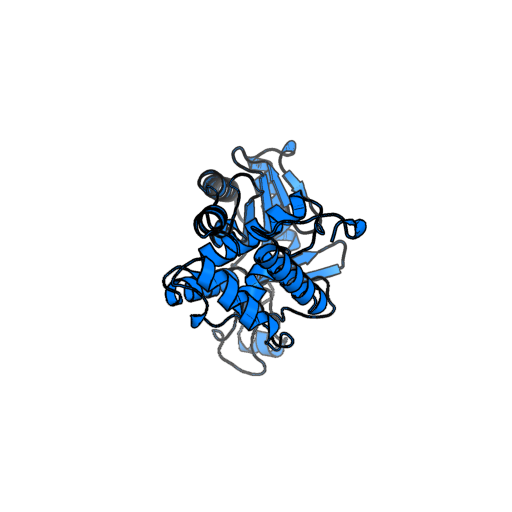 1 261 ? 7.728 32.944 70.170 1.00 28.70 261 GLY A CA 1
ATOM 2140 C C . GLY A 1 261 ? 7.525 34.434 70.030 1.00 30.13 261 GLY A C 1
ATOM 2141 O O . GLY A 1 261 ? 7.262 34.944 68.939 1.00 33.72 261 GLY A O 1
ATOM 2142 N N . GLU A 1 262 ? 7.663 35.131 71.158 1.00 37.13 262 GLU A N 1
ATOM 2143 C CA . GLU A 1 262 ? 7.343 36.550 71.222 1.00 44.75 262 GLU A CA 1
ATOM 2144 C C . GLU A 1 262 ? 8.516 37.464 70.899 1.00 49.74 262 GLU A C 1
ATOM 2145 O O . GLU A 1 262 ? 8.301 38.662 70.685 1.00 56.27 262 GLU A O 1
ATOM 2151 N N . PHE A 1 263 ? 9.734 36.943 70.861 1.00 42.80 263 PHE A N 1
ATOM 2152 C CA . PHE A 1 263 ? 10.876 37.790 70.565 1.00 45.68 263 PHE A CA 1
ATOM 2153 C C . PHE A 1 263 ? 11.016 38.005 69.057 1.00 42.38 263 PHE A C 1
ATOM 2154 O O . PHE A 1 263 ? 10.557 37.181 68.260 1.00 40.94 263 PHE A O 1
ATOM 2162 N N . PRO A 1 264 ? 11.627 39.120 68.639 1.00 42.50 264 PRO A N 1
ATOM 2163 C CA . PRO A 1 264 ? 11.882 39.320 67.201 1.00 41.45 264 PRO A CA 1
ATOM 2164 C C . PRO A 1 264 ? 12.874 38.325 66.615 1.00 43.21 264 PRO A C 1
ATOM 2165 O O . PRO A 1 264 ? 12.908 38.156 65.387 1.00 41.60 264 PRO A O 1
ATOM 2169 N N . GLU A 1 265 ? 13.674 37.657 67.452 1.00 38.58 265 GLU A N 1
ATOM 2170 C CA . GLU A 1 265 ? 14.521 36.563 66.987 1.00 30.78 265 GLU A CA 1
ATOM 2171 C C . GLU A 1 265 ? 13.707 35.352 66.537 1.00 24.54 265 GLU A C 1
ATOM 2172 O O . GLU A 1 265 ? 14.248 34.452 65.885 1.00 26.17 265 GLU A O 1
ATOM 2178 N N . GLN A 1 266 ? 12.428 35.301 66.882 1.00 25.09 266 GLN A N 1
ATOM 2179 C CA . GLN A 1 266 ? 11.562 34.183 66.560 1.00 24.81 266 GLN A CA 1
ATOM 2180 C C . GLN A 1 266 ? 10.498 34.617 65.564 1.00 21.76 266 GLN A C 1
ATOM 2181 O O . GLN A 1 266 ? 10.202 35.807 65.412 1.00 25.82 266 GLN A O 1
ATOM 2187 N N . TRP A 1 267 ? 9.922 33.630 64.896 1.00 19.98 267 TRP A N 1
ATOM 2188 C CA . TRP A 1 267 ? 8.830 33.857 63.965 1.00 20.85 267 TRP A CA 1
ATOM 2189 C C . TRP A 1 267 ? 7.516 33.783 64.738 1.00 24.68 267 TRP A C 1
ATOM 2190 O O . TRP A 1 267 ? 7.497 33.720 65.970 1.00 23.25 267 TRP A O 1
ATOM 2201 N N . SER A 1 268 ? 6.395 33.793 64.031 1.00 21.94 268 SER A N 1
ATOM 2202 C CA . SER A 1 268 ? 5.108 33.571 64.663 1.00 21.71 268 SER A CA 1
ATOM 2203 C C . SER A 1 268 ? 4.352 32.517 63.873 1.00 23.71 268 SER A C 1
ATOM 2204 O O . SER A 1 268 ? 4.512 32.397 62.654 1.00 21.17 268 SER A O 1
ATOM 2207 N N . GLU A 1 269 ? 3.568 31.711 64.591 1.00 21.03 269 GLU A N 1
ATOM 2208 C CA . GLU A 1 269 ? 2.767 30.694 63.921 1.00 18.64 269 GLU A CA 1
ATOM 2209 C C . GLU A 1 269 ? 1.827 31.327 62.909 1.00 20.55 269 GLU A C 1
ATOM 2210 O O . GLU A 1 269 ? 1.590 30.765 61.835 1.00 19.58 269 GLU A O 1
ATOM 2216 N N . GLU A 1 270 ? 1.291 32.504 63.224 1.00 19.30 270 GLU A N 1
ATOM 2217 C CA . GLU A 1 270 ? 0.371 33.140 62.292 1.00 19.48 270 GLU A CA 1
ATOM 2218 C C . GLU A 1 270 ? 1.074 33.533 60.999 1.00 17.36 270 GLU A C 1
ATOM 2219 O O . GLU A 1 270 ? 0.496 33.409 59.910 1.00 18.57 270 GLU A O 1
ATOM 2225 N N . LYS A 1 271 ? 2.326 33.994 61.088 1.00 16.54 271 LYS A N 1
ATOM 2226 C CA . LYS A 1 271 ? 3.080 34.300 59.870 1.00 16.24 271 LYS A CA 1
ATOM 2227 C C . LYS A 1 271 ? 3.380 33.036 59.074 1.00 16.46 271 LYS A C 1
ATOM 2228 O O . LYS A 1 271 ? 3.344 33.052 57.834 1.00 14.96 271 LYS A O 1
ATOM 2234 N N . ALA A 1 272 ? 3.694 31.934 59.763 1.00 15.20 272 ALA A N 1
ATOM 2235 C CA . ALA A 1 272 ? 3.902 30.668 59.065 1.00 13.50 272 ALA A CA 1
ATOM 2236 C C . ALA A 1 272 ? 2.627 30.208 58.366 1.00 15.14 272 ALA A C 1
ATOM 2237 O O . ALA A 1 272 ? 2.672 29.747 57.222 1.00 15.06 272 ALA A O 1
ATOM 2239 N N . ARG A 1 273 ? 1.478 30.311 59.045 1.00 14.84 273 ARG A N 1
ATOM 2240 C CA . ARG A 1 273 ? 0.212 29.942 58.409 1.00 14.50 273 ARG A CA 1
ATOM 2241 C C . ARG A 1 273 ? -0.083 30.823 57.203 1.00 15.17 273 ARG A C 1
ATOM 2242 O O . ARG A 1 273 ? -0.665 30.364 56.211 1.00 15.93 273 ARG A O 1
ATOM 2250 N N . ARG A 1 274 ? 0.280 32.103 57.278 1.00 14.74 274 ARG A N 1
ATOM 2251 C CA . ARG A 1 274 ? 0.091 32.977 56.127 1.00 12.36 274 ARG A CA 1
ATOM 2252 C C . ARG A 1 274 ? 0.916 32.495 54.938 1.00 14.45 274 ARG A C 1
ATOM 2253 O O . ARG A 1 274 ? 0.431 32.453 53.800 1.00 13.86 274 ARG A O 1
ATOM 2261 N N . PHE A 1 275 ? 2.180 32.143 55.180 1.00 13.91 275 PHE A N 1
ATOM 2262 C CA . PHE A 1 275 ? 3.003 31.604 54.101 1.00 11.97 275 PHE A CA 1
ATOM 2263 C C . PHE A 1 275 ? 2.341 30.384 53.472 1.00 13.30 275 PHE A C 1
ATOM 2264 O O . PHE A 1 275 ? 2.314 30.247 52.245 1.00 12.24 275 PHE A O 1
ATOM 2272 N N . LEU A 1 276 ? 1.770 29.502 54.295 1.00 13.10 276 LEU A N 1
ATOM 2273 C CA . LEU A 1 276 ? 1.125 28.312 53.747 1.00 12.57 276 LEU A CA 1
ATOM 2274 C C . LEU A 1 276 ? -0.088 28.679 52.899 1.00 11.93 276 LEU A C 1
ATOM 2275 O O . LEU A 1 276 ? -0.319 28.062 51.850 1.00 15.40 276 LEU A O 1
ATOM 2280 N N . ARG A 1 277 ? -0.865 29.679 53.332 1.00 13.34 277 ARG A N 1
ATOM 2281 C CA . ARG A 1 277 ? -1.990 30.154 52.523 1.00 13.89 277 ARG A CA 1
ATOM 2282 C C . ARG A 1 277 ? -1.519 30.688 51.174 1.00 14.05 277 ARG A C 1
ATOM 2283 O O . ARG A 1 277 ? -2.154 30.432 50.141 1.00 13.62 277 ARG A O 1
ATOM 2291 N N . TYR A 1 278 ? -0.398 31.419 51.153 1.00 13.30 278 TYR A N 1
ATOM 2292 C CA . TYR A 1 278 ? 0.073 31.963 49.886 1.00 12.48 278 TYR A CA 1
ATOM 2293 C C . TYR A 1 278 ? 0.587 30.853 48.970 1.00 12.40 278 TYR A C 1
ATOM 2294 O O . TYR A 1 278 ? 0.391 30.906 47.751 1.00 13.31 278 TYR A O 1
ATOM 2303 N N . MET A 1 279 ? 1.211 29.818 49.539 1.00 12.86 279 MET A N 1
ATOM 2304 C CA . MET A 1 279 ? 1.637 28.688 48.717 1.00 11.02 279 MET A CA 1
ATOM 2305 C C . MET A 1 279 ? 0.443 27.926 48.164 1.00 13.64 279 MET A C 1
ATOM 2306 O O . MET A 1 279 ? 0.452 27.522 46.998 1.00 14.18 279 MET A O 1
ATOM 2311 N N . ASP A 1 280 ? -0.595 27.731 48.985 1.00 13.56 280 ASP A N 1
ATOM 2312 C CA . ASP A 1 280 ? -1.830 27.119 48.505 1.00 13.44 280 ASP A CA 1
ATOM 2313 C C . ASP A 1 280 ? -2.399 27.895 47.324 1.00 12.84 280 ASP A C 1
ATOM 2314 O O . ASP A 1 280 ? -2.782 27.310 46.304 1.00 15.59 280 ASP A O 1
ATOM 2319 N N . ASP A 1 281 ? -2.514 29.220 47.475 1.00 12.36 281 ASP A N 1
ATOM 2320 C CA . ASP A 1 281 ? -3.121 30.043 46.429 1.00 13.74 281 ASP A CA 1
ATOM 2321 C C . ASP A 1 281 ? -2.290 30.015 45.159 1.00 13.41 281 ASP A C 1
ATOM 2322 O O . ASP A 1 281 ? -2.840 29.982 44.053 1.00 13.46 281 ASP A O 1
ATOM 2327 N N . LEU A 1 282 ? -0.961 30.069 45.296 1.00 11.73 282 LEU A N 1
ATOM 2328 C CA . LEU A 1 282 ? -0.079 29.980 44.134 1.00 11.60 282 LEU A CA 1
ATOM 2329 C C . LEU A 1 282 ? -0.325 28.688 43.371 1.00 14.28 282 LEU A C 1
ATOM 2330 O O . LEU A 1 282 ? -0.477 28.685 42.139 1.00 13.46 282 LEU A O 1
ATOM 2335 N N . TRP A 1 283 ? -0.409 27.582 44.104 1.00 11.76 283 TRP A N 1
ATOM 2336 C CA . TRP A 1 283 ? -0.609 26.269 43.507 1.00 12.07 283 TRP A CA 1
ATOM 2337 C C . TRP A 1 283 ? -1.970 26.168 42.827 1.00 12.58 283 TRP A C 1
ATOM 2338 O O . TRP A 1 283 ? -2.058 25.801 41.649 1.00 13.03 283 TRP A O 1
ATOM 2349 N N . THR A 1 284 ? -3.045 26.479 43.561 1.00 12.84 284 THR A N 1
ATOM 2350 C CA . THR A 1 284 ? -4.388 26.287 43.014 1.00 13.42 284 THR A CA 1
ATOM 2351 C C . THR A 1 284 ? -4.692 27.287 41.903 1.00 14.27 284 THR A C 1
ATOM 2352 O O . THR A 1 284 ? -5.453 26.974 40.979 1.00 18.59 284 THR A O 1
ATOM 2356 N N . GLY A 1 285 ? -4.105 28.483 41.968 1.00 15.82 285 GLY A N 1
ATOM 2357 C CA . GLY A 1 285 ? -4.377 29.499 40.961 1.00 14.68 285 GLY A CA 1
ATOM 2358 C C . GLY A 1 285 ? -3.658 29.291 39.649 1.00 14.72 285 GLY A C 1
ATOM 2359 O O . GLY A 1 285 ? -4.083 29.846 38.630 1.00 16.65 285 GLY A O 1
ATOM 2360 N N . TRP A 1 286 ? -2.587 28.497 39.646 1.00 13.80 286 TRP A N 1
ATOM 2361 C CA . TRP A 1 286 ? -1.787 28.342 38.443 1.00 14.27 286 TRP A CA 1
ATOM 2362 C C . TRP A 1 286 ? -2.544 27.496 37.426 1.00 21.30 286 TRP A C 1
ATOM 2363 O O . TRP A 1 286 ? -2.997 26.385 37.726 1.00 23.96 286 TRP A O 1
ATOM 2374 N N . GLY A 1 287 ? -2.679 28.021 36.222 1.00 18.73 287 GLY A N 1
ATOM 2375 C CA . GLY A 1 287 ? -3.422 27.339 35.194 1.00 16.80 287 GLY A CA 1
ATOM 2376 C C . GLY A 1 287 ? -4.917 27.560 35.236 1.00 22.85 287 GLY A C 1
ATOM 2377 O O . GLY A 1 287 ? -5.641 26.927 34.466 1.00 23.74 287 GLY A O 1
ATOM 2378 N N . GLN A 1 288 ? -5.408 28.424 36.106 1.00 18.52 288 GLN A N 1
ATOM 2379 C CA . GLN A 1 288 ? -6.844 28.624 36.217 1.00 20.65 288 GLN A CA 1
ATOM 2380 C C . GLN A 1 288 ? -7.268 29.882 35.469 1.00 16.85 288 GLN A C 1
ATOM 2381 O O . GLN A 1 288 ? -6.572 30.903 35.493 1.00 21.02 288 GLN A O 1
ATOM 2387 N N . GLY A 1 289 ? -8.406 29.794 34.791 1.00 15.52 289 GLY A N 1
ATOM 2388 C CA . GLY A 1 289 ? -8.974 30.946 34.128 1.00 15.69 289 GLY A CA 1
ATOM 2389 C C . GLY A 1 289 ? -9.911 31.695 35.054 1.00 16.50 289 GLY A C 1
ATOM 2390 O O . GLY A 1 289 ? -10.494 31.116 35.957 1.00 18.29 289 GLY A O 1
ATOM 2391 N N . SER A 1 290 ? -10.039 33.002 34.823 1.00 15.66 290 SER A N 1
ATOM 2392 C CA . SER A 1 290 ? -10.917 33.851 35.626 1.00 15.79 290 SER A CA 1
ATOM 2393 C C . SER A 1 290 ? -11.818 34.707 34.742 1.00 16.25 290 SER A C 1
ATOM 2394 O O . SER A 1 290 ? -11.612 34.845 33.539 1.00 16.43 290 SER A O 1
ATOM 2397 N N . HIS A 1 291 ? -12.830 35.300 35.368 1.00 16.54 291 HIS A N 1
ATOM 2398 C CA . HIS A 1 291 ? -13.628 36.343 34.741 1.00 16.92 291 HIS A CA 1
ATOM 2399 C C . HIS A 1 291 ? -14.275 37.142 35.858 1.00 16.99 291 HIS A C 1
ATOM 2400 O O . HIS A 1 291 ? -14.333 36.694 37.006 1.00 16.90 291 HIS A O 1
ATOM 2407 N N . HIS A 1 292 ? -14.787 38.316 35.520 1.00 17.22 292 HIS A N 1
ATOM 2408 C CA . HIS A 1 292 ? -15.462 39.093 36.547 1.00 17.39 292 HIS A CA 1
ATOM 2409 C C . HIS A 1 292 ? -16.744 38.391 36.987 1.00 18.03 292 HIS A C 1
ATOM 2410 O O . HIS A 1 292 ? -17.368 37.656 36.217 1.00 18.52 292 HIS A O 1
ATOM 2417 N N . HIS A 1 293 ? -17.134 38.616 38.246 1.00 18.23 293 HIS A N 1
ATOM 2418 C CA . HIS A 1 293 ? -18.266 37.868 38.789 1.00 20.06 293 HIS A CA 1
ATOM 2419 C C . HIS A 1 293 ? -19.572 38.170 38.062 1.00 21.77 293 HIS A C 1
ATOM 2420 O O . HIS A 1 293 ? -20.491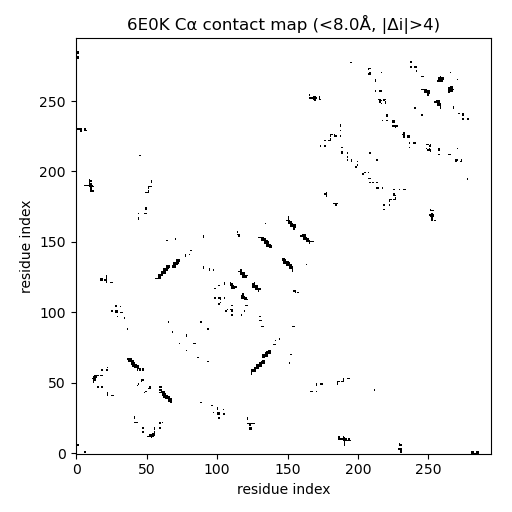 37.340 38.090 1.00 23.98 293 HIS A O 1
ATOM 2427 N N . HIS A 1 294 ? -19.671 39.302 37.373 1.00 19.59 294 HIS A N 1
ATOM 2428 C CA . HIS A 1 294 ? -20.900 39.586 36.647 1.00 22.05 294 HIS A CA 1
ATOM 2429 C C . HIS A 1 294 ? -21.007 38.833 35.330 1.00 27.09 294 HIS A C 1
ATOM 2430 O O . HIS A 1 294 ? -22.064 38.890 34.686 1.00 28.24 294 HIS A O 1
ATOM 2437 N N . HIS A 1 295 ? -19.970 38.106 34.931 1.00 26.20 295 HIS A N 1
ATOM 2438 C CA . HIS A 1 295 ? -20.021 37.299 33.721 1.00 28.48 295 HIS A CA 1
ATOM 2439 C C . HIS A 1 295 ? -20.220 35.815 34.002 1.00 36.47 295 HIS A C 1
ATOM 2440 O O . HIS A 1 295 ? -20.512 35.062 33.069 1.00 49.39 295 HIS A O 1
ATOM 2447 N N . HIS A 1 296 ? -20.093 35.384 35.253 1.00 29.01 296 HIS A N 1
ATOM 2448 C CA . HIS A 1 296 ? -20.294 33.981 35.617 1.00 40.11 296 HIS A CA 1
ATOM 2449 C C . HIS A 1 296 ? -21.687 33.475 35.245 1.00 45.47 296 HIS A C 1
ATOM 2450 O O . HIS A 1 296 ? -22.620 34.256 35.059 1.00 47.09 296 HIS A O 1
#

Sequence (295 aa):
PVPESQLERWSHQGATTTAKKTHESIRAALDRYKWPKGKPEVYLQGSYKNSTNIRGDSDVDVVVQLNSVFMNNLTAEQKRRFGFVKSDYTWNDFYSDVERALTDYYGASKVRRGRKTLKVETTYLPADVVVCIQYRKYPPNRKSEDDYIEGMTFYVPSEDRWVVNYPKLHYENGAAKNQQTNEWYKPTIRMFKNARTYLIEQGAPQDLAPSYFLECLLYNVPDSKFGGTFKDTFCSVINWLKRADLSKFRCQNGQDDLFGEFPEQWSEEKARRFLRYMDDLWTGWGQGSHHHHHH

B-factor: mean 21.55, std 10.31, range [8.33, 68.93]

Secondary structure (DSSP, 8-state):
---HHHHHHHTPPPP-HHHHHHHHHHHHHHHTS--SS-PPEEEE-HHHHTT--S-SSSPEEEEEEEEEEEEE---HHHHHHTT----SS-HHHHHHHHHHHHHHHH-GGGEEE-SSSEEEE-SSSEEEEEEEEEEEEPPSSS--TT--EEEEEEEETTTTEEEEE-HHHHHHHHHHHHHHTTT-HHHHHHHHHHHHHHHHHTT--TTSS-HHHHHHHHHTS-GGGS-S-HHHHHHHHHHHHHHS-GGG-B-TTSSSBSBSSSTTSB-HHHHHHHHHHHHHHHHHTT-----GGG-